Protein AF-A0A843VUE5-F1 (afdb_monomer_lite)

Secondary structure (DSSP, 8-state):
----------SSSSSTTSSSSSTT-TTTTTTTTTTSS----GGGS-TTS-HHHHHHHHHHHHHHHHHH-GGGS----------------------------------S-----SS-HHHHHHHHHHHHHHHH-SS--HHHHHHHHHHHHHHHHHHHHIIIIIIS-HHHHHHHIIIIIS---HHHHHHHHHHHHHHHTSPPPTTTHHHHHHHHHHHHHHHHS-TT-TTGGG-----------GGGGG-GGGTT--

Structure (mmCIF, N/CA/C/O backbone):
data_AF-A0A843VUE5-F1
#
_entry.id   AF-A0A843VUE5-F1
#
loop_
_atom_site.group_PDB
_atom_site.id
_atom_site.type_symbol
_atom_site.label_atom_id
_atom_site.label_alt_id
_atom_site.label_comp_id
_atom_site.label_asym_id
_atom_site.label_entity_id
_atom_site.label_seq_id
_atom_site.pdbx_PDB_ins_code
_atom_site.Cartn_x
_atom_site.Cartn_y
_atom_site.Cartn_z
_atom_site.occupancy
_atom_site.B_iso_or_equiv
_atom_site.auth_seq_id
_atom_site.auth_comp_id
_atom_site.auth_asym_id
_atom_site.auth_atom_id
_atom_site.pdbx_PDB_model_num
ATOM 1 N N . MET A 1 1 ? 33.490 -75.490 3.649 1.00 36.00 1 MET A N 1
ATOM 2 C CA . MET A 1 1 ? 34.709 -74.663 3.618 1.00 36.00 1 MET A CA 1
ATOM 3 C C . MET A 1 1 ? 34.342 -73.363 2.921 1.00 36.00 1 MET A C 1
ATOM 5 O O . MET A 1 1 ? 34.019 -73.436 1.746 1.00 36.00 1 MET A O 1
ATOM 9 N N . THR A 1 2 ? 33.923 -72.357 3.699 1.00 35.31 2 THR A N 1
ATOM 10 C CA . THR A 1 2 ? 34.705 -71.195 4.227 1.00 35.31 2 THR A CA 1
ATOM 11 C C . THR A 1 2 ? 34.482 -70.008 3.264 1.00 35.31 2 THR A C 1
ATOM 13 O O . THR A 1 2 ? 34.783 -70.179 2.090 1.00 35.31 2 THR A O 1
ATOM 16 N N . GLU A 1 3 ? 33.611 -69.041 3.620 1.00 35.94 3 GLU A N 1
ATOM 17 C CA . GLU A 1 3 ? 33.926 -67.632 4.033 1.00 35.94 3 GLU A CA 1
ATOM 18 C C . GLU A 1 3 ? 34.523 -66.798 2.867 1.00 35.94 3 GLU A C 1
ATOM 20 O O . GLU A 1 3 ? 35.321 -67.327 2.107 1.00 35.94 3 GLU A O 1
ATOM 25 N N . ASP A 1 4 ? 34.261 -65.514 2.599 1.00 34.19 4 ASP A N 1
ATOM 26 C CA . ASP A 1 4 ? 33.539 -64.403 3.241 1.00 34.19 4 ASP A CA 1
ATOM 27 C C . ASP A 1 4 ? 33.582 -63.176 2.283 1.00 34.19 4 ASP A C 1
ATOM 29 O O . ASP A 1 4 ? 34.386 -63.160 1.348 1.00 34.19 4 ASP A O 1
ATOM 33 N N . GLY A 1 5 ? 32.796 -62.124 2.572 1.00 31.25 5 GLY A N 1
ATOM 34 C CA . GLY A 1 5 ? 33.044 -60.725 2.146 1.00 31.25 5 GLY A CA 1
ATOM 35 C C . GLY A 1 5 ? 32.045 -60.173 1.118 1.00 31.25 5 GLY A C 1
ATOM 36 O O . GLY A 1 5 ? 32.180 -60.426 -0.072 1.00 31.25 5 GLY A O 1
ATOM 37 N N . ASP A 1 6 ? 30.901 -59.610 1.516 1.00 37.53 6 ASP A N 1
ATOM 38 C CA . ASP A 1 6 ? 30.676 -58.232 2.011 1.00 37.53 6 ASP A CA 1
ATOM 39 C C . ASP A 1 6 ? 30.844 -57.155 0.919 1.00 37.53 6 ASP A C 1
ATOM 41 O O . ASP A 1 6 ? 31.959 -56.802 0.561 1.00 37.53 6 ASP A O 1
ATOM 45 N N . ASP A 1 7 ? 29.715 -56.659 0.392 1.00 34.94 7 ASP A N 1
ATOM 46 C CA . ASP A 1 7 ? 29.569 -55.313 -0.192 1.00 34.94 7 ASP A CA 1
ATOM 47 C C . ASP A 1 7 ? 28.070 -54.994 -0.381 1.00 34.94 7 ASP A C 1
ATOM 49 O O . ASP A 1 7 ? 27.536 -54.835 -1.479 1.00 34.94 7 ASP A O 1
ATOM 53 N N . ALA A 1 8 ? 27.346 -54.928 0.739 1.00 39.72 8 ALA A N 1
ATOM 54 C CA . ALA A 1 8 ? 25.957 -54.473 0.793 1.00 39.72 8 ALA A CA 1
ATOM 55 C C . ALA A 1 8 ? 25.864 -53.113 1.500 1.00 39.72 8 ALA A C 1
ATOM 57 O O . ALA A 1 8 ? 25.296 -53.006 2.585 1.00 39.72 8 ALA A O 1
ATOM 58 N N . LYS A 1 9 ? 26.426 -52.054 0.901 1.00 37.06 9 LYS A N 1
ATOM 59 C CA . LYS A 1 9 ? 26.220 -50.664 1.354 1.00 37.06 9 LYS A CA 1
ATOM 60 C C . LYS A 1 9 ? 26.316 -49.655 0.210 1.00 37.06 9 LYS A C 1
ATOM 62 O O . LYS A 1 9 ? 27.334 -48.983 0.097 1.00 37.06 9 LYS A O 1
ATOM 67 N N . ASN A 1 10 ? 25.256 -49.462 -0.584 1.00 35.34 10 ASN A N 1
ATOM 68 C CA . ASN A 1 10 ? 25.050 -48.149 -1.220 1.00 35.34 10 ASN A CA 1
ATOM 69 C C . ASN A 1 10 ? 23.629 -47.861 -1.754 1.00 35.34 10 ASN A C 1
ATOM 71 O O . ASN A 1 10 ? 23.488 -47.365 -2.866 1.00 35.34 10 ASN A O 1
ATOM 75 N N . GLU A 1 11 ? 22.567 -48.126 -0.986 1.00 34.91 11 GLU A N 1
ATOM 76 C CA . GLU A 1 11 ? 21.199 -47.766 -1.425 1.00 34.91 11 GLU A CA 1
ATOM 77 C C . GLU A 1 11 ? 20.432 -46.814 -0.492 1.00 34.91 11 GLU A C 1
ATOM 79 O O . GLU A 1 11 ? 19.324 -46.404 -0.824 1.00 34.91 11 GLU A O 1
ATOM 84 N N . SER A 1 12 ? 21.014 -46.336 0.616 1.00 36.47 12 SER A N 1
ATOM 85 C CA . SER A 1 12 ? 20.304 -45.410 1.523 1.00 36.47 12 SER A CA 1
ATOM 86 C C . SER A 1 12 ? 20.654 -43.923 1.358 1.00 36.47 12 SER A C 1
ATOM 88 O O . SER A 1 12 ? 20.134 -43.097 2.100 1.00 36.47 12 SER A O 1
ATOM 90 N N . SER A 1 13 ? 21.508 -43.536 0.402 1.00 38.56 13 SER A N 1
ATOM 91 C CA . SER A 1 13 ? 21.993 -42.145 0.278 1.00 38.56 13 SER A CA 1
ATOM 92 C C . SER A 1 13 ? 21.145 -41.233 -0.627 1.00 38.56 13 SER A C 1
ATOM 94 O O . SER A 1 13 ? 21.456 -40.048 -0.772 1.00 38.56 13 SER A O 1
ATOM 96 N N . ASN A 1 14 ? 20.055 -41.745 -1.212 1.00 34.59 14 ASN A N 1
ATOM 97 C CA . ASN A 1 14 ? 19.182 -40.976 -2.111 1.00 34.59 14 ASN A CA 1
ATOM 98 C C . ASN A 1 14 ? 17.895 -40.437 -1.463 1.00 34.59 14 ASN A C 1
ATOM 100 O O . ASN A 1 14 ? 17.262 -39.560 -2.047 1.00 34.59 14 ASN A O 1
ATOM 104 N N . ALA A 1 15 ? 17.539 -40.866 -0.247 1.00 33.91 15 ALA A N 1
ATOM 105 C CA . ALA A 1 15 ? 16.401 -40.295 0.486 1.00 33.91 15 ALA A CA 1
ATOM 106 C C . ALA A 1 15 ? 16.755 -38.962 1.183 1.00 33.91 15 ALA A C 1
ATOM 108 O O . ALA A 1 15 ? 15.935 -38.046 1.223 1.00 33.91 15 ALA A O 1
ATOM 109 N N . ASP A 1 16 ? 18.012 -38.785 1.604 1.00 32.41 16 ASP A N 1
ATOM 110 C CA . ASP A 1 16 ? 18.489 -37.559 2.272 1.00 32.41 16 ASP A CA 1
ATOM 111 C C . ASP A 1 16 ? 18.796 -36.395 1.313 1.00 32.41 16 ASP A C 1
ATOM 113 O O . ASP A 1 16 ? 19.088 -35.274 1.740 1.00 32.41 16 ASP A O 1
ATOM 117 N N . LYS A 1 17 ? 18.695 -36.616 -0.004 1.00 35.03 17 LYS A N 1
ATOM 118 C CA . LYS A 1 17 ? 18.841 -35.556 -1.017 1.00 35.03 17 LYS A CA 1
ATOM 119 C C . LYS A 1 17 ? 17.521 -34.899 -1.420 1.00 35.03 17 LYS A C 1
ATOM 121 O O . LYS A 1 17 ? 17.556 -33.873 -2.094 1.00 35.03 17 LYS A O 1
ATOM 126 N N . LEU A 1 18 ? 16.379 -35.413 -0.956 1.00 35.03 18 LEU A N 1
ATOM 127 C CA . LEU A 1 18 ? 15.060 -34.846 -1.262 1.00 35.03 18 LEU A CA 1
ATOM 128 C C . LEU A 1 18 ? 14.554 -33.847 -0.200 1.00 35.03 18 LEU A C 1
ATOM 130 O O . LEU A 1 18 ? 13.614 -33.106 -0.462 1.00 35.03 18 LEU A O 1
ATOM 134 N N . GLY A 1 19 ? 15.211 -33.761 0.964 1.00 29.52 19 GLY A N 1
ATOM 135 C CA . GLY A 1 19 ? 14.919 -32.766 2.011 1.00 29.52 19 GLY A CA 1
ATOM 136 C C . GLY A 1 19 ? 15.737 -31.470 1.919 1.00 29.52 19 GLY A C 1
ATOM 137 O O . GLY A 1 19 ? 15.428 -30.497 2.598 1.00 29.52 19 GLY A O 1
ATOM 138 N N . LYS A 1 20 ? 16.768 -31.421 1.064 1.00 35.12 20 LYS A N 1
ATOM 139 C CA . LYS A 1 20 ? 17.792 -30.355 1.059 1.00 35.12 20 LYS A CA 1
ATOM 140 C C . LYS A 1 20 ? 17.753 -29.412 -0.149 1.00 35.12 20 LYS A C 1
ATOM 142 O O . LYS A 1 20 ? 18.742 -28.758 -0.470 1.00 35.12 20 LYS A O 1
ATOM 147 N N . LEU A 1 21 ? 16.600 -29.334 -0.812 1.00 31.83 21 LEU A N 1
ATOM 148 C CA . LEU A 1 21 ? 16.298 -28.351 -1.865 1.00 31.83 21 LEU A CA 1
ATOM 149 C C . LEU A 1 21 ? 15.113 -27.433 -1.515 1.00 31.83 21 LEU A C 1
ATOM 151 O O . LEU A 1 21 ? 14.811 -26.520 -2.276 1.00 31.83 21 LEU A O 1
ATOM 155 N N . ALA A 1 22 ? 14.507 -27.608 -0.335 1.00 30.94 22 ALA A N 1
ATOM 156 C CA . ALA A 1 22 ? 13.525 -26.677 0.229 1.00 30.94 22 ALA A CA 1
ATOM 157 C C . ALA A 1 22 ? 14.157 -25.602 1.145 1.00 30.94 22 ALA A C 1
ATOM 159 O O . ALA A 1 22 ? 13.487 -24.657 1.545 1.00 30.94 22 ALA A O 1
ATOM 160 N N . GLU A 1 23 ? 15.462 -25.681 1.432 1.00 37.94 23 GLU A N 1
ATOM 161 C CA . GLU A 1 23 ? 16.205 -24.723 2.276 1.00 37.94 23 GLU A CA 1
ATOM 162 C C . GLU A 1 23 ? 16.931 -23.635 1.464 1.00 37.94 23 GLU A C 1
ATOM 164 O O . GLU A 1 23 ? 18.065 -23.245 1.747 1.00 37.94 23 GLU A O 1
ATOM 169 N N . LYS A 1 24 ? 16.279 -23.115 0.420 1.00 33.69 24 LYS A N 1
ATOM 170 C CA . LYS A 1 24 ? 16.766 -21.920 -0.290 1.00 33.69 24 LYS A CA 1
ATOM 171 C C . LYS A 1 24 ? 15.659 -20.939 -0.687 1.00 33.69 24 LYS A C 1
ATOM 173 O O . LYS A 1 24 ? 15.805 -20.206 -1.656 1.00 33.69 24 LYS A O 1
ATOM 178 N N . SER A 1 25 ? 14.582 -20.889 0.099 1.00 35.50 25 SER A N 1
ATOM 179 C CA . SER A 1 25 ? 13.540 -19.848 0.035 1.00 35.50 25 SER A CA 1
ATOM 180 C C . SER A 1 25 ? 13.447 -19.009 1.319 1.00 35.50 25 SER A C 1
ATOM 182 O O . SER A 1 25 ? 12.452 -18.324 1.548 1.00 35.50 25 SER A O 1
ATOM 184 N N . SER A 1 26 ? 14.501 -18.981 2.148 1.00 34.66 26 SER A N 1
ATOM 185 C CA . SER A 1 26 ? 14.520 -18.264 3.440 1.00 34.66 26 SER A CA 1
ATOM 186 C C . SER A 1 26 ? 14.371 -16.730 3.347 1.00 34.66 26 SER A C 1
ATOM 188 O O . SER A 1 26 ? 14.537 -16.043 4.353 1.00 34.66 26 SER A O 1
ATOM 190 N N . GLY A 1 27 ? 14.104 -16.181 2.158 1.00 37.06 27 GLY A N 1
ATOM 191 C CA . GLY A 1 27 ? 13.767 -14.776 1.931 1.00 37.06 27 GLY A CA 1
ATOM 192 C C . GLY A 1 27 ? 12.263 -14.477 1.885 1.00 37.06 27 GLY A C 1
ATOM 193 O O . GLY A 1 27 ? 11.895 -13.332 2.112 1.00 37.06 27 GLY A O 1
ATOM 194 N N . ASP A 1 28 ? 11.398 -15.474 1.652 1.00 41.28 28 ASP A N 1
ATOM 195 C CA . ASP A 1 28 ? 9.952 -15.244 1.455 1.00 41.28 28 ASP A CA 1
ATOM 196 C C . ASP A 1 28 ? 9.109 -15.400 2.728 1.00 41.28 28 ASP A C 1
ATOM 198 O O . ASP A 1 28 ? 7.986 -14.903 2.796 1.00 41.28 28 ASP A O 1
ATOM 202 N N . ALA A 1 29 ? 9.650 -16.015 3.784 1.00 42.53 29 ALA A N 1
ATOM 203 C CA . ALA A 1 29 ? 8.914 -16.231 5.034 1.00 42.53 29 ALA A CA 1
ATOM 204 C C . ALA A 1 29 ? 8.493 -14.921 5.737 1.00 42.53 29 ALA A C 1
ATOM 206 O O . ALA A 1 29 ? 7.541 -14.916 6.518 1.00 42.53 29 ALA A O 1
ATOM 207 N N . SER A 1 30 ? 9.166 -13.796 5.453 1.00 48.41 30 SER A N 1
ATOM 208 C CA . SER A 1 30 ? 8.794 -12.485 6.004 1.00 48.41 30 SER A CA 1
ATOM 209 C C . SER A 1 30 ? 7.615 -11.826 5.287 1.00 48.41 30 SER A C 1
ATOM 211 O O . SER A 1 30 ? 7.003 -10.924 5.852 1.00 48.41 30 SER A O 1
ATOM 213 N N . 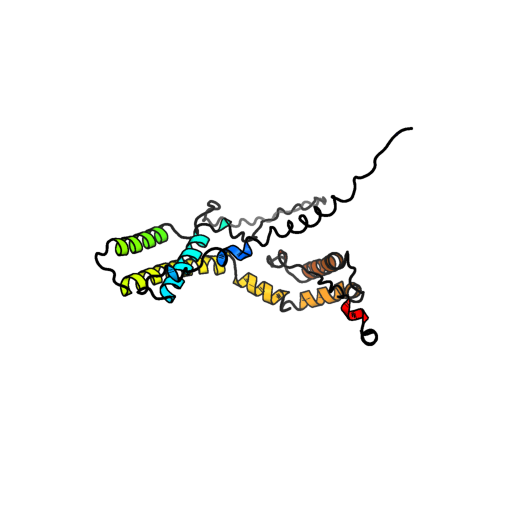LEU A 1 31 ? 7.291 -12.243 4.057 1.00 45.50 31 LEU A N 1
ATOM 214 C CA . LEU A 1 31 ? 6.269 -11.593 3.226 1.00 45.50 31 LEU A CA 1
ATOM 215 C C . LEU A 1 31 ? 4.839 -11.953 3.673 1.00 45.50 31 LEU A C 1
ATOM 217 O O . LEU A 1 31 ? 3.881 -11.251 3.363 1.00 45.50 31 LEU A O 1
ATOM 221 N N . SER A 1 32 ? 4.702 -13.008 4.478 1.00 51.69 32 SER A N 1
ATOM 222 C CA . SER A 1 32 ? 3.426 -13.497 4.998 1.00 51.69 32 SER A CA 1
ATOM 223 C C . SER A 1 32 ? 3.014 -12.952 6.377 1.00 51.69 32 SER A C 1
ATOM 225 O O . SER A 1 32 ? 1.852 -13.111 6.729 1.00 51.69 32 SER A O 1
ATOM 227 N N . ASP A 1 33 ? 3.872 -12.275 7.152 1.00 63.31 33 ASP A N 1
ATOM 228 C CA . ASP A 1 33 ? 3.634 -11.995 8.595 1.00 63.31 33 ASP A CA 1
ATOM 229 C C . ASP A 1 33 ? 2.403 -11.108 8.913 1.00 63.31 33 ASP A C 1
ATOM 231 O O . ASP A 1 33 ? 1.897 -11.123 10.032 1.00 63.31 33 ASP A O 1
ATOM 235 N N . TRP A 1 34 ? 1.876 -10.338 7.951 1.00 71.75 34 TRP A N 1
ATOM 236 C CA . TRP A 1 34 ? 0.659 -9.532 8.168 1.00 71.75 34 TRP A CA 1
ATOM 237 C C . TRP A 1 34 ? -0.630 -10.373 8.166 1.00 71.75 34 TRP A C 1
ATOM 239 O O . TRP A 1 34 ? -1.550 -10.159 8.966 1.00 71.75 34 TRP A O 1
ATOM 249 N N . ASN A 1 35 ? -0.698 -11.337 7.245 1.00 66.44 35 ASN A N 1
ATOM 250 C CA . ASN A 1 35 ? -1.856 -12.213 7.069 1.00 66.44 35 ASN A CA 1
ATOM 251 C C . ASN A 1 35 ? -1.689 -13.552 7.802 1.00 66.44 35 ASN A C 1
ATOM 253 O O . ASN A 1 35 ? -2.688 -14.176 8.147 1.00 66.44 35 ASN A O 1
ATOM 257 N N . LEU A 1 36 ? -0.454 -13.972 8.091 1.00 67.19 36 LEU A N 1
ATOM 258 C CA . LEU A 1 36 ? -0.164 -15.134 8.927 1.00 67.19 36 LEU A CA 1
ATOM 259 C C . LEU A 1 36 ? -0.186 -14.743 10.409 1.00 67.19 36 LEU A C 1
ATOM 261 O O . LEU A 1 36 ? 0.506 -13.827 10.838 1.00 67.19 36 LEU A O 1
ATOM 265 N N . GLY A 1 37 ? -0.947 -15.490 11.206 1.00 74.88 37 GLY A N 1
ATOM 266 C CA . GLY A 1 37 ? -0.792 -15.524 12.664 1.00 74.88 37 GLY A CA 1
ATOM 267 C C . GLY A 1 37 ? -1.935 -14.925 13.480 1.00 74.88 37 GLY A C 1
ATOM 268 O O . GLY A 1 37 ? -2.117 -15.348 14.616 1.00 74.88 37 GLY A O 1
ATOM 269 N N . PHE A 1 38 ? -2.753 -14.025 12.922 1.00 86.94 38 PHE A N 1
ATOM 270 C CA . PHE A 1 38 ? -3.899 -13.461 13.652 1.00 86.94 38 PHE A CA 1
ATOM 271 C C . PHE A 1 38 ? -5.186 -13.487 12.834 1.00 86.94 38 PHE A C 1
ATOM 273 O O . PHE A 1 38 ? -5.267 -12.894 11.751 1.00 86.94 38 PHE A O 1
ATOM 280 N N . HIS A 1 39 ? -6.191 -14.140 13.407 1.00 91.06 39 HIS A N 1
ATOM 281 C CA . HIS A 1 39 ? -7.545 -14.287 12.893 1.00 91.06 39 HIS A CA 1
ATOM 282 C C . HIS A 1 39 ? -8.542 -14.169 14.052 1.00 91.06 39 HIS A C 1
ATOM 284 O O . HIS A 1 39 ? -8.170 -14.333 15.214 1.00 91.06 39 HIS A O 1
ATOM 290 N N . ILE A 1 40 ? -9.796 -13.849 13.734 1.00 92.38 40 ILE A N 1
ATOM 291 C CA . ILE A 1 40 ? -10.879 -13.793 14.720 1.00 92.38 40 ILE A CA 1
ATOM 292 C C . ILE A 1 40 ? -11.353 -15.224 14.975 1.00 92.38 40 ILE A C 1
ATOM 294 O O . ILE A 1 40 ? -11.677 -15.948 14.035 1.00 92.38 40 ILE A O 1
ATOM 298 N N . PHE A 1 41 ? -11.412 -15.619 16.243 1.00 93.12 41 PHE A N 1
ATOM 299 C CA . PHE A 1 41 ? -12.040 -16.869 16.659 1.00 93.12 41 PHE A CA 1
ATOM 300 C C . PHE A 1 41 ? -13.524 -16.617 16.911 1.00 93.12 41 PHE A C 1
ATOM 302 O O . PHE A 1 41 ? -13.887 -16.046 17.937 1.00 93.12 41 PHE A O 1
ATOM 309 N N . LEU A 1 42 ? -14.365 -17.027 15.960 1.00 93.31 42 LEU A N 1
ATOM 310 C CA . LEU A 1 42 ? -15.818 -16.819 15.997 1.00 93.31 42 LEU A CA 1
ATOM 311 C C . LEU A 1 42 ? -16.454 -17.366 17.276 1.00 93.31 42 LEU A C 1
ATOM 313 O O . LEU A 1 42 ? -17.253 -16.678 17.898 1.00 93.31 42 LEU A O 1
ATOM 317 N N . ASP A 1 43 ? -16.028 -18.553 17.703 1.00 94.81 43 ASP A N 1
ATOM 318 C CA . ASP A 1 43 ? -16.581 -19.241 18.875 1.00 94.81 43 ASP A CA 1
ATOM 319 C C . ASP A 1 43 ? -16.295 -18.512 20.201 1.00 94.81 43 ASP A C 1
ATOM 321 O O . ASP A 1 43 ? -16.945 -18.774 21.208 1.00 94.81 43 ASP A O 1
ATOM 325 N N . MET A 1 44 ? -15.320 -17.596 20.211 1.00 95.19 44 MET A N 1
ATOM 326 C CA . MET A 1 44 ? -14.926 -16.807 21.384 1.00 95.19 44 MET A CA 1
ATOM 327 C C . MET A 1 44 ? -15.416 -15.355 21.314 1.00 95.19 44 MET A C 1
ATOM 329 O O . MET A 1 44 ? -15.140 -14.579 22.230 1.00 95.19 44 MET A O 1
ATOM 333 N N . LEU A 1 45 ? -16.098 -14.959 20.234 1.00 95.56 45 LEU A N 1
ATOM 334 C CA . LEU A 1 45 ? -16.603 -13.601 20.070 1.00 95.56 45 LEU A CA 1
ATOM 335 C C . LEU A 1 45 ? -17.930 -13.447 20.836 1.00 95.56 45 LEU A C 1
ATOM 337 O O . LEU A 1 45 ? -18.885 -14.159 20.528 1.00 95.56 45 LEU A O 1
ATOM 341 N N . PRO A 1 46 ? -18.035 -12.518 21.804 1.00 94.62 46 PRO A N 1
ATOM 342 C CA . PRO A 1 46 ? -19.295 -12.286 22.501 1.00 94.62 46 PRO A CA 1
ATOM 343 C C . PRO A 1 46 ? -20.399 -11.822 21.542 1.00 94.62 46 PRO A C 1
ATOM 345 O O . PRO A 1 46 ? -20.170 -10.940 20.717 1.00 94.62 46 PRO A O 1
ATOM 348 N N . GLU A 1 47 ? -21.613 -12.354 21.699 1.00 93.31 47 GLU A N 1
ATOM 349 C CA . GLU A 1 47 ? -22.745 -12.117 20.780 1.00 93.31 47 GLU A CA 1
ATOM 350 C C . GLU A 1 47 ? -23.148 -10.637 20.642 1.00 93.31 47 GLU A C 1
ATOM 352 O O . GLU A 1 47 ? -23.665 -10.219 19.608 1.00 93.31 47 GLU A O 1
ATOM 357 N N . TYR A 1 48 ? -22.899 -9.825 21.673 1.00 93.25 48 TYR A N 1
ATOM 358 C CA . TYR A 1 48 ? -23.192 -8.388 21.678 1.00 93.25 48 TYR A CA 1
ATOM 359 C C . TYR A 1 48 ? -22.122 -7.535 20.971 1.00 93.25 48 TYR A C 1
ATOM 361 O O . TYR A 1 48 ? -22.281 -6.315 20.876 1.00 93.25 48 TYR A O 1
ATOM 369 N N . ILE A 1 49 ? -21.021 -8.143 20.510 1.00 94.94 49 ILE A N 1
ATOM 370 C CA . ILE A 1 49 ? -19.977 -7.479 19.726 1.00 94.94 49 ILE A CA 1
ATOM 371 C C . ILE A 1 49 ? -20.163 -7.854 18.261 1.00 94.94 49 ILE A C 1
ATOM 373 O O . ILE A 1 49 ? -20.036 -9.010 17.861 1.00 94.94 49 ILE A O 1
ATOM 377 N N . HIS A 1 50 ? -20.425 -6.850 17.433 1.00 94.94 50 HIS A N 1
ATOM 378 C CA . HIS A 1 50 ? -20.565 -7.062 16.004 1.00 94.94 50 HIS A CA 1
ATOM 379 C C . HIS A 1 50 ? -19.227 -7.416 15.339 1.00 94.94 50 HIS A C 1
ATOM 381 O O . HIS A 1 50 ? -18.166 -6.910 15.711 1.00 94.94 50 HIS A O 1
ATOM 387 N N . MET A 1 51 ? -19.297 -8.221 14.274 1.00 95.69 51 MET A N 1
ATOM 388 C CA . MET A 1 51 ? -18.126 -8.659 13.503 1.00 95.69 51 MET A CA 1
ATOM 389 C C . MET A 1 51 ? -17.217 -7.503 13.072 1.00 95.69 51 MET A C 1
ATOM 391 O O . MET A 1 51 ? -16.004 -7.575 13.234 1.00 95.69 51 MET A O 1
ATOM 395 N N . HIS A 1 52 ? -17.803 -6.410 12.578 1.00 95.56 52 HIS A N 1
ATOM 396 C CA . HIS A 1 52 ? -17.046 -5.258 12.085 1.00 95.56 52 HIS A CA 1
ATOM 397 C C . HIS A 1 52 ? -16.174 -4.606 13.178 1.00 95.56 52 HIS A C 1
ATOM 399 O O . HIS A 1 52 ? -15.094 -4.084 12.894 1.00 95.56 52 HIS A O 1
ATOM 405 N N . VAL A 1 53 ? -16.603 -4.669 14.444 1.00 96.81 53 VAL A N 1
ATOM 406 C CA . VAL A 1 53 ? -15.839 -4.165 15.594 1.00 96.81 53 VAL A CA 1
ATOM 407 C C . VAL A 1 53 ? -14.663 -5.093 15.882 1.00 96.81 53 VAL A C 1
ATOM 409 O O . VAL A 1 53 ? -13.539 -4.629 16.063 1.00 96.81 53 VAL A O 1
ATOM 412 N N . ALA A 1 54 ? -14.886 -6.409 15.850 1.00 96.69 54 ALA A N 1
ATOM 413 C CA . ALA A 1 54 ? -13.824 -7.401 16.007 1.00 96.69 54 ALA A CA 1
ATOM 414 C C . ALA A 1 54 ? -12.764 -7.298 14.894 1.00 96.69 54 ALA A C 1
ATOM 416 O O . ALA A 1 54 ? -11.565 -7.351 15.170 1.00 96.69 54 ALA A O 1
ATOM 417 N N . GLU A 1 55 ? -13.186 -7.077 13.646 1.00 95.44 55 GLU A N 1
ATOM 418 C CA . GLU A 1 55 ? -12.293 -6.811 12.510 1.00 95.44 55 GLU A CA 1
ATOM 419 C C . GLU A 1 55 ? -11.491 -5.522 12.702 1.00 95.44 55 GLU A C 1
ATOM 421 O O . GLU A 1 55 ? -10.290 -5.490 12.423 1.00 95.44 55 GLU A O 1
ATOM 426 N N . SER A 1 56 ? -12.126 -4.482 13.245 1.00 96.81 56 SER A N 1
ATOM 427 C CA . SER A 1 56 ? -11.476 -3.208 13.563 1.00 96.81 56 SER A CA 1
ATOM 428 C C . SER A 1 56 ? -10.404 -3.368 14.644 1.00 96.81 56 SER A C 1
ATOM 430 O O . SER A 1 56 ? -9.301 -2.836 14.495 1.00 96.81 56 SER A O 1
ATOM 432 N N . ILE A 1 57 ? -10.680 -4.163 15.683 1.00 96.56 57 ILE A N 1
ATOM 433 C CA . ILE A 1 57 ? -9.710 -4.520 16.730 1.00 96.56 57 ILE A CA 1
ATOM 434 C C . ILE A 1 57 ? -8.554 -5.334 16.138 1.00 96.56 57 ILE A C 1
ATOM 436 O O . ILE A 1 57 ? -7.389 -5.016 16.387 1.00 96.56 57 ILE A O 1
ATOM 440 N N . LEU A 1 58 ? -8.852 -6.354 15.322 1.00 94.88 58 LEU A N 1
ATOM 441 C CA . LEU A 1 58 ? -7.833 -7.180 14.669 1.00 94.88 58 LEU A CA 1
ATOM 442 C C . LEU A 1 58 ? -6.904 -6.323 13.801 1.00 94.88 58 LEU A C 1
ATOM 444 O O . LEU A 1 58 ? -5.681 -6.462 13.875 1.00 94.88 58 LEU A O 1
ATOM 448 N N . PHE A 1 59 ? -7.475 -5.436 12.986 1.00 95.06 59 PHE A N 1
ATOM 449 C CA . PHE A 1 59 ? -6.713 -4.515 12.152 1.00 95.06 59 PHE A CA 1
ATOM 450 C C . PHE A 1 59 ? -5.834 -3.589 12.998 1.00 95.06 59 PHE A C 1
ATOM 452 O O . PHE A 1 59 ? -4.631 -3.497 12.741 1.00 95.06 59 PHE A O 1
ATOM 459 N N . ALA A 1 60 ? -6.403 -2.935 14.017 1.00 95.19 60 ALA A N 1
ATOM 460 C CA . ALA A 1 60 ? -5.670 -2.007 14.872 1.00 95.19 60 ALA A CA 1
ATOM 461 C C . ALA A 1 60 ? -4.493 -2.704 15.572 1.00 95.19 60 ALA A C 1
ATOM 463 O O . ALA A 1 60 ? -3.373 -2.196 15.548 1.00 95.19 60 ALA A O 1
ATOM 464 N N . GLY A 1 61 ? -4.708 -3.911 16.104 1.00 92.75 61 GLY A N 1
ATOM 465 C CA . GLY A 1 61 ? -3.654 -4.716 16.723 1.00 92.75 61 GLY A CA 1
ATOM 466 C C . GLY A 1 61 ? -2.536 -5.098 15.746 1.00 92.75 61 GLY A C 1
ATOM 467 O O . GLY A 1 61 ? -1.356 -4.934 16.064 1.00 92.75 61 GLY A O 1
ATOM 468 N N . LYS A 1 62 ? -2.880 -5.542 14.527 1.00 90.19 62 LYS A N 1
ATOM 469 C CA . LYS A 1 62 ? -1.891 -5.833 13.470 1.00 90.19 62 LYS A CA 1
ATOM 470 C C . LYS A 1 62 ? -1.075 -4.593 13.103 1.00 90.19 62 LYS A C 1
ATOM 472 O O . LYS A 1 62 ? 0.152 -4.670 13.017 1.00 90.19 62 LYS A O 1
ATOM 477 N N . ALA A 1 63 ? -1.738 -3.450 12.934 1.00 91.19 63 ALA A N 1
ATOM 478 C CA . ALA A 1 63 ? -1.091 -2.183 12.612 1.00 91.19 63 ALA A CA 1
ATOM 479 C C . ALA A 1 63 ? -0.129 -1.745 13.725 1.00 91.19 63 ALA A C 1
ATOM 481 O O . ALA A 1 63 ? 1.040 -1.479 13.451 1.00 91.19 63 ALA A O 1
ATOM 482 N N . ILE A 1 64 ? -0.574 -1.760 14.983 1.00 90.44 64 ILE A N 1
ATOM 483 C CA . ILE A 1 64 ? 0.256 -1.402 16.140 1.00 90.44 64 ILE A CA 1
ATOM 484 C C . ILE A 1 64 ? 1.462 -2.344 16.267 1.00 90.44 64 ILE A C 1
ATOM 486 O O . ILE A 1 64 ? 2.573 -1.865 16.485 1.00 90.44 64 ILE A O 1
ATOM 490 N N . ARG A 1 65 ? 1.304 -3.659 16.038 1.00 87.69 65 ARG A N 1
ATOM 491 C CA . ARG A 1 65 ? 2.429 -4.618 16.023 1.00 87.69 65 ARG A CA 1
ATOM 492 C C . ARG A 1 65 ? 3.508 -4.216 15.012 1.00 87.69 65 ARG A C 1
ATOM 494 O O . ARG A 1 65 ? 4.694 -4.249 15.346 1.00 87.69 65 ARG A O 1
ATOM 501 N N . VAL A 1 66 ? 3.113 -3.840 13.792 1.00 85.19 66 VAL A N 1
ATOM 502 C CA . VAL A 1 66 ? 4.049 -3.386 12.746 1.00 85.19 66 VAL A CA 1
ATOM 503 C C . VAL A 1 66 ? 4.717 -2.069 13.131 1.00 85.19 66 VAL A C 1
ATOM 505 O O . VAL A 1 66 ? 5.923 -1.916 12.942 1.00 85.19 66 VAL A O 1
ATOM 508 N N . LEU A 1 67 ? 3.960 -1.139 13.712 1.00 86.31 67 LEU A N 1
ATOM 509 C CA . LEU A 1 67 ? 4.475 0.158 14.149 1.00 86.31 67 LEU A CA 1
ATOM 510 C C . LEU A 1 67 ? 5.444 0.032 15.337 1.00 86.31 67 LEU A C 1
ATOM 512 O O . LEU A 1 67 ? 6.421 0.772 15.425 1.00 86.31 67 LEU A O 1
ATOM 516 N N . GLN A 1 68 ? 5.233 -0.925 16.236 1.00 82.62 68 GLN A N 1
ATOM 517 C CA . GLN A 1 68 ? 6.130 -1.148 17.370 1.00 82.62 68 GLN A CA 1
ATOM 518 C C . GLN A 1 68 ? 7.415 -1.885 16.984 1.00 82.62 68 GLN A C 1
ATOM 520 O O . GLN A 1 68 ? 8.456 -1.647 17.588 1.00 82.62 68 GLN A O 1
ATOM 525 N N . ASN A 1 69 ? 7.371 -2.753 15.969 1.00 73.50 69 ASN A N 1
ATOM 526 C CA . ASN A 1 69 ? 8.518 -3.557 15.543 1.00 73.50 69 ASN A CA 1
ATOM 527 C C . ASN A 1 69 ? 8.735 -3.512 14.019 1.00 73.50 69 ASN A C 1
ATOM 529 O O . ASN A 1 69 ? 8.620 -4.545 13.347 1.00 73.50 69 ASN A O 1
ATOM 533 N N . PRO A 1 70 ? 9.129 -2.356 13.452 1.00 63.84 70 PRO A N 1
ATOM 534 C CA . PRO A 1 70 ? 9.367 -2.248 12.015 1.00 63.84 70 PRO A CA 1
ATOM 535 C C . PRO A 1 70 ? 10.520 -3.122 11.524 1.00 63.84 70 PRO A C 1
ATOM 537 O O . PRO A 1 70 ? 10.521 -3.536 10.372 1.00 63.84 70 PRO A O 1
ATOM 540 N N . SER A 1 71 ? 11.476 -3.466 12.392 1.00 55.44 71 SER A N 1
ATOM 541 C CA . SER A 1 71 ? 12.699 -4.208 12.052 1.00 55.44 71 SER A CA 1
ATOM 542 C C . SER A 1 71 ? 12.464 -5.636 11.536 1.00 55.44 71 SER A C 1
ATOM 544 O O . SER A 1 71 ? 13.390 -6.249 11.005 1.00 55.44 71 SER A O 1
ATOM 546 N N . ARG A 1 72 ? 11.246 -6.185 11.677 1.00 50.03 72 ARG A N 1
ATOM 547 C CA . ARG A 1 72 ? 10.861 -7.472 11.064 1.00 50.03 72 ARG A CA 1
ATOM 548 C C . ARG A 1 72 ? 10.343 -7.320 9.632 1.00 50.03 72 ARG A C 1
ATOM 550 O O . ARG A 1 72 ? 10.509 -8.237 8.834 1.00 50.03 72 ARG A O 1
ATOM 557 N N . CYS A 1 73 ? 9.827 -6.147 9.275 1.00 42.22 73 CYS A N 1
ATOM 558 C CA . CYS A 1 73 ? 9.668 -5.731 7.888 1.00 42.22 73 CYS A CA 1
ATOM 559 C C . CYS A 1 73 ? 10.993 -5.117 7.441 1.00 42.22 73 CYS A C 1
ATOM 561 O O . CYS A 1 73 ? 11.196 -3.906 7.521 1.00 42.22 73 CYS A O 1
ATOM 563 N N . LYS A 1 74 ? 11.932 -5.953 6.987 1.00 40.97 74 LYS A N 1
ATOM 564 C CA . LYS A 1 74 ? 13.122 -5.451 6.297 1.00 40.97 74 LYS A CA 1
ATOM 565 C C . LYS A 1 74 ? 12.666 -4.749 5.021 1.00 40.97 74 LYS A C 1
ATOM 567 O O . LYS A 1 74 ? 12.564 -5.356 3.960 1.00 40.97 74 LYS A O 1
ATOM 572 N N . PHE A 1 75 ? 12.409 -3.450 5.111 1.00 43.59 75 PHE A N 1
ATOM 573 C CA . PHE A 1 75 ? 12.493 -2.584 3.955 1.00 43.59 75 PHE A CA 1
ATOM 574 C C . PHE A 1 75 ? 13.941 -2.697 3.495 1.00 43.59 75 PHE A C 1
ATOM 576 O O . PHE A 1 75 ? 14.848 -2.228 4.178 1.00 43.59 75 PHE A O 1
ATOM 583 N N . TYR A 1 76 ? 14.174 -3.399 2.386 1.00 37.38 76 TYR A N 1
ATOM 584 C CA . TYR A 1 76 ? 15.485 -3.513 1.751 1.00 37.38 76 TYR A CA 1
ATOM 585 C C . TYR A 1 76 ? 15.908 -2.151 1.172 1.00 37.38 76 TYR A C 1
ATOM 587 O O . TYR A 1 76 ? 16.080 -1.980 -0.029 1.00 37.38 76 TYR A O 1
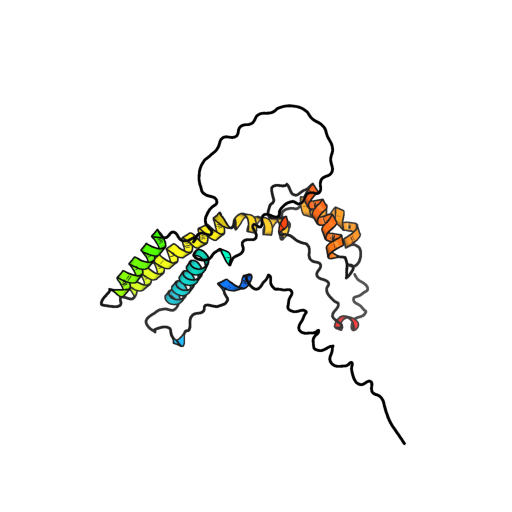ATOM 595 N N . GLY A 1 77 ? 16.055 -1.140 2.022 1.00 44.66 77 GLY A N 1
ATOM 596 C CA . GLY A 1 77 ? 16.964 -0.023 1.813 1.00 44.66 77 GLY A CA 1
ATOM 597 C C . GLY A 1 77 ? 18.332 -0.439 2.335 1.00 44.66 77 GLY A C 1
ATOM 598 O O . GLY A 1 77 ? 18.836 0.138 3.291 1.00 44.66 77 GLY A O 1
ATOM 599 N N . ALA A 1 78 ? 18.892 -1.518 1.786 1.00 33.28 78 ALA A N 1
ATOM 600 C CA . ALA A 1 78 ? 20.250 -1.907 2.112 1.00 33.28 78 ALA A CA 1
ATOM 601 C C . ALA A 1 78 ? 21.189 -1.006 1.310 1.00 33.28 78 ALA A C 1
ATOM 603 O O . ALA A 1 78 ? 21.339 -1.164 0.101 1.00 33.28 78 ALA A O 1
ATOM 604 N N . LEU A 1 79 ? 21.813 -0.063 2.014 1.00 39.06 79 LEU A N 1
ATOM 605 C CA . LEU A 1 79 ? 23.144 0.427 1.686 1.00 39.06 79 LEU A CA 1
ATOM 606 C C . LEU A 1 79 ? 24.018 -0.791 1.349 1.00 39.06 79 LEU A C 1
ATOM 608 O O . LEU A 1 79 ? 24.378 -1.560 2.239 1.00 39.06 79 LEU A O 1
ATOM 612 N N . VAL A 1 80 ? 24.326 -0.996 0.071 1.00 33.28 80 VAL A N 1
ATOM 613 C CA . VAL A 1 80 ? 25.403 -1.905 -0.323 1.00 33.28 80 VAL A CA 1
ATOM 614 C C . VAL A 1 80 ? 26.688 -1.077 -0.347 1.00 33.28 80 VAL A C 1
ATOM 616 O O . VAL A 1 80 ? 26.732 -0.065 -1.050 1.00 33.28 80 VAL A O 1
ATOM 619 N N . PRO A 1 81 ? 27.743 -1.470 0.391 1.00 31.42 81 PRO A N 1
ATOM 620 C CA . PRO A 1 81 ? 29.063 -0.885 0.225 1.00 31.42 81 PRO A CA 1
ATOM 621 C C . PRO A 1 81 ? 29.537 -1.145 -1.207 1.00 31.42 81 PRO A C 1
ATOM 623 O O . PRO A 1 81 ? 29.788 -2.288 -1.592 1.00 31.42 81 PRO A O 1
ATOM 626 N N . GLN A 1 82 ? 29.654 -0.086 -2.006 1.00 32.50 82 GLN A N 1
ATOM 627 C CA . GLN A 1 82 ? 30.351 -0.133 -3.285 1.00 32.50 82 GLN A CA 1
ATOM 628 C C . GLN A 1 82 ? 31.818 -0.493 -3.031 1.00 32.50 82 GLN A C 1
ATOM 630 O O . GLN A 1 82 ? 32.647 0.357 -2.708 1.00 32.50 82 GLN A O 1
ATOM 635 N N . GLN A 1 83 ? 32.158 -1.765 -3.204 1.00 30.16 83 GLN A N 1
ATOM 636 C CA . GLN A 1 83 ? 33.540 -2.187 -3.354 1.00 30.16 83 GLN A CA 1
ATOM 637 C C . GLN A 1 83 ? 33.941 -1.980 -4.820 1.00 30.16 83 GLN A C 1
ATOM 639 O O . GLN A 1 83 ? 34.018 -2.918 -5.609 1.00 30.16 83 GLN A O 1
ATOM 644 N N . ILE A 1 84 ? 34.168 -0.720 -5.197 1.00 32.47 84 ILE A N 1
ATOM 645 C CA . ILE A 1 84 ? 34.820 -0.382 -6.463 1.00 32.47 84 ILE A CA 1
ATOM 646 C C . ILE A 1 84 ? 36.304 -0.709 -6.299 1.00 32.47 84 ILE A C 1
ATOM 648 O O . ILE A 1 84 ? 37.019 -0.107 -5.493 1.00 32.47 84 ILE A O 1
ATOM 652 N N . GLN A 1 85 ? 36.767 -1.700 -7.057 1.00 34.22 85 GLN A N 1
ATOM 653 C CA . GLN A 1 85 ? 38.186 -1.982 -7.197 1.00 34.22 85 GLN A CA 1
ATOM 654 C C . GLN A 1 85 ? 38.875 -0.790 -7.869 1.00 34.22 85 GLN A C 1
ATOM 656 O O . GLN A 1 85 ? 38.490 -0.324 -8.938 1.00 34.22 85 GLN A O 1
ATOM 661 N N . LYS A 1 86 ? 39.909 -0.296 -7.187 1.00 31.98 86 LYS A N 1
ATOM 662 C CA . LYS A 1 86 ? 40.840 0.737 -7.635 1.00 31.98 86 LYS A CA 1
ATOM 663 C C . LYS A 1 86 ? 41.478 0.356 -8.973 1.00 31.98 86 LYS A C 1
ATOM 665 O O . LYS A 1 86 ? 42.251 -0.595 -9.027 1.00 31.98 86 LYS A O 1
ATOM 670 N N . THR A 1 87 ? 41.332 1.215 -9.976 1.00 27.66 87 THR A N 1
ATOM 671 C CA . THR A 1 87 ? 42.381 1.421 -10.983 1.00 27.66 87 THR A CA 1
ATOM 672 C C . THR A 1 87 ? 42.727 2.900 -11.064 1.00 27.66 87 THR A C 1
ATOM 674 O O . THR A 1 87 ? 41.894 3.758 -11.335 1.00 27.66 87 THR A O 1
ATOM 677 N N . SER A 1 88 ? 43.989 3.163 -10.747 1.00 33.44 88 SER A N 1
ATOM 678 C CA . SER A 1 88 ? 44.650 4.456 -10.642 1.00 33.44 88 SER A CA 1
ATOM 679 C C . SER A 1 88 ? 44.761 5.160 -11.996 1.00 33.44 88 SER A C 1
ATOM 681 O O . SER A 1 88 ? 45.277 4.569 -12.943 1.00 33.44 88 SER A O 1
ATOM 683 N N . ARG A 1 89 ? 44.390 6.445 -12.071 1.00 31.70 89 ARG A N 1
ATOM 684 C CA . ARG A 1 89 ? 45.020 7.400 -12.995 1.00 31.70 89 ARG A CA 1
ATOM 685 C C . ARG A 1 89 ? 45.009 8.817 -12.414 1.00 31.70 89 ARG A C 1
ATOM 687 O O . ARG A 1 89 ? 43.981 9.460 -12.259 1.00 31.70 89 ARG A O 1
ATOM 694 N N . LYS A 1 90 ? 46.222 9.242 -12.072 1.00 29.89 90 LYS A N 1
ATOM 695 C CA . LYS A 1 90 ? 46.689 10.570 -11.661 1.00 29.89 90 LYS A CA 1
ATOM 696 C C . LYS A 1 90 ? 46.332 11.622 -12.724 1.00 29.89 90 LYS A C 1
ATOM 698 O O . LYS A 1 90 ? 46.853 11.492 -13.823 1.00 29.89 90 LYS A O 1
ATOM 703 N N . VAL A 1 91 ? 45.582 12.671 -12.373 1.00 30.41 91 VAL A N 1
ATOM 704 C CA . VAL A 1 91 ? 45.799 14.061 -12.838 1.00 30.41 91 VAL A CA 1
ATOM 705 C C . VAL A 1 91 ? 45.267 15.004 -11.754 1.00 30.41 91 VAL A C 1
ATOM 707 O O . VAL A 1 91 ? 44.142 14.874 -11.286 1.00 30.41 91 VAL A O 1
ATOM 710 N N . GLN A 1 92 ? 46.127 15.918 -11.324 1.00 30.45 92 GLN A N 1
ATOM 711 C CA . GLN A 1 92 ? 45.918 16.909 -10.278 1.00 30.45 92 GLN A CA 1
ATOM 712 C C . GLN A 1 92 ? 45.597 18.257 -10.933 1.00 30.45 92 GLN A C 1
ATOM 714 O O . GLN A 1 92 ? 46.331 18.664 -11.831 1.00 30.45 92 GLN A O 1
ATOM 719 N N . GLY A 1 93 ? 44.552 18.961 -10.477 1.00 26.19 93 GLY A N 1
ATOM 720 C CA . GLY A 1 93 ? 44.329 20.351 -10.887 1.00 26.19 93 GLY A CA 1
ATOM 721 C C . GLY A 1 93 ? 42.991 20.993 -10.495 1.00 26.19 93 GLY A C 1
ATOM 722 O O . GLY A 1 93 ? 42.005 20.812 -11.190 1.00 26.19 93 GLY A O 1
ATOM 723 N N . ILE A 1 94 ? 43.061 21.853 -9.469 1.00 27.41 94 ILE A N 1
ATOM 724 C CA . ILE A 1 94 ? 42.373 23.159 -9.330 1.00 27.41 94 ILE A CA 1
ATOM 725 C C . ILE A 1 94 ? 40.934 23.204 -8.754 1.00 27.41 94 ILE A C 1
ATOM 727 O O . ILE A 1 94 ? 39.933 23.018 -9.431 1.00 27.41 94 ILE A O 1
ATOM 731 N N . LEU A 1 95 ? 40.918 23.552 -7.458 1.00 26.83 95 LEU A N 1
ATOM 732 C CA . LEU A 1 95 ? 40.069 24.484 -6.693 1.00 26.83 95 LEU A CA 1
ATOM 733 C C . LEU A 1 95 ? 38.665 24.860 -7.219 1.00 26.83 95 LEU A C 1
ATOM 735 O O . LEU A 1 95 ? 38.518 25.675 -8.125 1.00 26.83 95 LEU A O 1
ATOM 739 N N . GLY A 1 96 ? 37.646 24.413 -6.481 1.00 26.09 96 GLY A N 1
ATOM 740 C CA . GLY A 1 96 ? 36.287 24.953 -6.507 1.00 26.09 96 GLY A CA 1
ATOM 741 C C . GLY A 1 96 ? 35.607 24.726 -5.159 1.00 26.09 96 GLY A C 1
ATOM 742 O O . GLY A 1 96 ? 35.031 23.671 -4.916 1.00 26.09 96 GLY A O 1
ATOM 743 N N . ASN A 1 97 ? 35.725 25.708 -4.266 1.00 27.42 97 ASN A N 1
ATOM 744 C CA . ASN A 1 97 ? 35.003 25.767 -2.999 1.00 27.42 97 ASN A CA 1
ATOM 745 C C . ASN A 1 97 ? 33.491 25.831 -3.257 1.00 27.42 97 ASN A C 1
ATOM 747 O O . ASN A 1 97 ? 33.010 26.842 -3.760 1.00 27.42 97 ASN A O 1
ATOM 751 N N . PHE A 1 98 ? 32.741 24.827 -2.808 1.00 24.84 98 PHE A N 1
ATOM 752 C CA . PHE A 1 98 ? 31.325 24.990 -2.483 1.00 24.84 98 PHE A CA 1
ATOM 753 C C . PHE A 1 98 ? 31.074 24.441 -1.083 1.00 24.84 98 PHE A C 1
ATOM 755 O O . PHE A 1 98 ? 30.903 23.246 -0.860 1.00 24.84 98 PHE A O 1
ATOM 762 N N . ALA A 1 99 ? 31.104 25.365 -0.126 1.00 26.05 99 ALA A N 1
ATOM 763 C CA . ALA A 1 99 ? 30.533 25.177 1.191 1.00 26.05 99 ALA A CA 1
ATOM 764 C C . ALA A 1 99 ? 29.009 25.138 1.037 1.00 26.05 99 ALA A C 1
ATOM 766 O O . ALA A 1 99 ? 28.383 26.183 0.870 1.00 26.05 99 ALA A O 1
ATOM 767 N N . PHE A 1 100 ? 28.419 23.943 1.084 1.00 26.77 100 PHE A N 1
ATOM 768 C CA . PHE A 1 100 ? 27.000 23.821 1.392 1.00 26.77 100 PHE A CA 1
ATOM 769 C C . PHE A 1 100 ? 26.849 23.689 2.897 1.00 26.77 100 PHE A C 1
ATOM 771 O O . PHE A 1 100 ? 27.416 22.805 3.544 1.00 26.77 100 PHE A O 1
ATOM 778 N N . GLN A 1 101 ? 26.159 24.682 3.441 1.00 24.09 101 GLN A N 1
ATOM 779 C CA . GLN A 1 101 ? 25.924 24.838 4.852 1.00 24.09 101 GLN A CA 1
ATOM 780 C C . GLN A 1 101 ? 25.113 23.670 5.400 1.00 24.09 101 GLN A C 1
ATOM 782 O O . GLN A 1 101 ? 24.100 23.255 4.850 1.00 24.09 101 GLN A O 1
ATOM 787 N N . LYS A 1 102 ? 25.613 23.199 6.535 1.00 27.47 102 LYS A N 1
ATOM 788 C CA . LYS A 1 102 ? 24.923 22.543 7.634 1.00 27.47 102 LYS A CA 1
ATOM 789 C C . LYS A 1 102 ? 23.483 23.052 7.795 1.00 27.47 102 LYS A C 1
ATOM 791 O O . LYS A 1 102 ? 23.263 24.077 8.434 1.00 27.47 102 LYS A O 1
ATOM 796 N N . GLU A 1 103 ? 22.522 22.288 7.289 1.00 23.83 103 GLU A N 1
ATOM 797 C CA . GLU A 1 103 ? 21.186 22.255 7.873 1.00 23.83 103 GLU A CA 1
ATOM 798 C C . GLU A 1 103 ? 21.143 21.152 8.929 1.00 23.83 103 GLU A C 1
ATOM 800 O O . GLU A 1 103 ? 21.666 20.048 8.773 1.00 23.83 103 GLU A O 1
ATOM 805 N N . THR A 1 104 ? 20.621 21.545 10.078 1.00 24.78 104 THR A N 1
ATOM 806 C CA . THR A 1 104 ? 20.660 20.830 11.346 1.00 24.78 104 THR A CA 1
ATOM 807 C C . THR A 1 104 ? 19.342 20.071 11.512 1.00 24.78 104 THR A C 1
ATOM 809 O O . THR A 1 104 ? 18.304 20.601 11.127 1.00 24.78 104 THR A O 1
ATOM 812 N N . SER A 1 105 ? 19.388 18.919 12.196 1.00 32.16 105 SER A N 1
ATOM 813 C CA . SER A 1 105 ? 18.265 18.108 12.724 1.00 32.16 105 SER A CA 1
ATOM 814 C C . SER A 1 105 ? 17.593 17.164 11.702 1.00 32.16 105 SER A C 1
ATOM 816 O O . SER A 1 105 ? 17.224 17.590 10.621 1.00 32.16 105 SER A O 1
ATOM 818 N N . LEU A 1 106 ? 17.427 15.855 11.921 1.00 37.62 106 LEU A N 1
ATOM 819 C CA . LEU A 1 106 ? 17.289 15.080 13.156 1.00 37.62 106 LEU A CA 1
ATOM 820 C C . LEU A 1 106 ? 18.021 13.725 13.074 1.00 37.62 106 LEU A C 1
ATOM 822 O O . LEU A 1 106 ? 17.996 13.029 12.063 1.00 37.62 106 LEU A O 1
ATOM 826 N N . ASP A 1 107 ? 18.647 13.411 14.199 1.00 29.55 107 ASP A N 1
ATOM 827 C CA . ASP A 1 107 ? 19.298 12.194 14.681 1.00 29.55 107 ASP A CA 1
ATOM 828 C C . ASP A 1 107 ? 19.173 10.869 13.905 1.00 29.55 107 ASP A C 1
ATOM 830 O O . ASP A 1 107 ? 18.158 10.174 13.888 1.00 29.55 107 ASP A O 1
ATOM 834 N N . THR A 1 108 ? 20.347 10.423 13.456 1.00 38.28 108 THR A N 1
ATOM 835 C CA . THR A 1 108 ? 20.731 9.066 13.039 1.00 38.28 108 THR A CA 1
ATOM 836 C C . THR A 1 108 ? 20.815 8.073 14.218 1.00 38.28 108 THR A C 1
ATOM 838 O O . THR A 1 108 ? 21.632 7.156 14.217 1.00 38.28 108 THR A O 1
ATOM 841 N N . SER A 1 109 ? 19.982 8.192 15.252 1.00 37.97 109 SER A N 1
ATOM 842 C CA . SER A 1 109 ? 19.955 7.198 16.332 1.00 37.97 109 SER A CA 1
ATOM 843 C C . SER A 1 109 ? 18.547 6.962 16.845 1.00 37.97 109 SER A C 1
ATOM 845 O O . SER A 1 109 ? 18.021 7.762 17.608 1.00 37.97 109 SER A O 1
ATOM 847 N N . LEU A 1 110 ? 17.956 5.848 16.422 1.00 40.53 110 LEU A N 1
ATOM 848 C CA . LEU A 1 110 ? 17.196 4.902 17.239 1.00 40.53 110 LEU A CA 1
ATOM 849 C C . LEU A 1 110 ? 16.518 3.933 16.273 1.00 40.53 110 LEU A C 1
ATOM 851 O O . LEU A 1 110 ? 15.780 4.323 15.369 1.00 40.53 110 LEU A O 1
ATOM 855 N N . VAL A 1 111 ? 16.747 2.644 16.490 1.00 48.16 111 VAL A N 1
ATOM 856 C CA . VAL A 1 111 ? 15.844 1.581 16.042 1.00 48.16 111 VAL A CA 1
ATOM 857 C C . VAL A 1 111 ? 14.550 1.779 16.844 1.00 48.16 111 VAL A C 1
ATOM 859 O O . VAL A 1 111 ? 14.345 1.163 17.882 1.00 48.16 111 VAL A O 1
ATOM 862 N N . GLY A 1 112 ? 13.781 2.794 16.456 1.00 48.53 112 GLY A N 1
ATOM 863 C CA . GLY A 1 112 ? 12.760 3.431 17.274 1.00 48.53 112 GLY A CA 1
ATOM 864 C C . GLY A 1 112 ? 11.365 3.020 16.839 1.00 48.53 112 GLY A C 1
ATOM 865 O O . GLY A 1 112 ? 11.044 3.028 15.649 1.00 48.53 112 GLY A O 1
ATOM 866 N N . VAL A 1 113 ? 10.557 2.665 17.833 1.00 57.72 113 VAL A N 1
ATOM 867 C CA . VAL A 1 113 ? 9.101 2.515 17.768 1.00 57.72 113 VAL A CA 1
ATOM 868 C C . VAL A 1 113 ? 8.511 3.634 16.892 1.00 57.72 113 VAL A C 1
ATOM 870 O O . VAL A 1 113 ? 8.765 4.811 17.134 1.00 57.72 113 VAL A O 1
ATOM 873 N N . LEU A 1 114 ? 7.764 3.273 15.841 1.00 76.12 114 LEU A N 1
ATOM 874 C CA . LEU A 1 114 ? 7.161 4.232 14.898 1.00 76.12 114 LEU A CA 1
ATOM 875 C C . LEU A 1 114 ? 5.954 4.959 15.471 1.00 76.12 114 LEU A C 1
ATOM 877 O O . LEU A 1 114 ? 5.596 6.025 14.975 1.00 76.12 114 LEU A O 1
ATOM 881 N N . LEU A 1 115 ? 5.308 4.345 16.457 1.00 81.06 115 LEU A N 1
ATOM 882 C CA . LEU A 1 115 ? 4.202 4.943 17.176 1.00 81.06 115 LEU A CA 1
ATOM 883 C C . LEU A 1 115 ? 4.772 5.820 18.305 1.00 81.06 115 LEU A C 1
ATOM 885 O O . LEU A 1 115 ? 5.470 5.294 19.176 1.00 81.06 115 LEU A O 1
ATOM 889 N N . PRO A 1 116 ? 4.529 7.142 18.298 1.00 86.25 116 PRO A N 1
ATOM 890 C CA . PRO A 1 116 ? 4.987 8.020 19.368 1.00 86.25 116 PRO A CA 1
ATOM 891 C C . PRO A 1 116 ? 4.434 7.577 20.724 1.00 86.25 116 PRO A C 1
ATOM 893 O O . PRO A 1 116 ? 3.271 7.185 20.811 1.00 86.25 116 PRO A O 1
ATOM 896 N N . GLN A 1 117 ? 5.236 7.690 21.788 1.00 87.12 117 GLN A N 1
ATOM 897 C CA . GLN A 1 117 ? 4.797 7.302 23.137 1.00 87.12 117 GLN A CA 1
ATOM 898 C C . GLN A 1 117 ? 3.534 8.052 23.572 1.00 87.12 117 GLN A C 1
ATOM 900 O O . GLN A 1 117 ? 2.629 7.437 24.111 1.00 87.12 117 GLN A O 1
ATOM 905 N N . SER A 1 118 ? 3.390 9.325 23.194 1.00 90.31 118 SER A N 1
ATOM 906 C CA . SER A 1 118 ? 2.176 10.105 23.462 1.00 90.31 118 SER A CA 1
ATOM 907 C C . SER A 1 118 ? 0.893 9.475 22.906 1.00 90.31 118 SER A C 1
ATOM 909 O O . SER A 1 118 ? -0.172 9.626 23.496 1.00 90.31 118 SER A O 1
ATOM 911 N N . GLU A 1 119 ? 0.971 8.785 21.764 1.00 92.38 119 GLU A N 1
ATOM 912 C CA . GLU A 1 119 ? -0.181 8.085 21.186 1.00 92.38 119 GLU A CA 1
ATOM 913 C C . GLU A 1 119 ? -0.420 6.742 21.879 1.00 92.38 119 GLU A C 1
ATOM 915 O O . GLU A 1 119 ? -1.573 6.362 22.059 1.00 92.38 119 GLU A O 1
ATOM 920 N N . SER A 1 120 ? 0.640 6.051 22.320 1.00 91.81 120 SER A N 1
ATOM 921 C CA . SER A 1 120 ? 0.509 4.870 23.186 1.00 91.81 120 SER A CA 1
ATOM 922 C C . SER A 1 120 ? -0.210 5.228 24.486 1.00 91.81 120 SER A C 1
ATOM 924 O O . SER A 1 120 ? -1.199 4.583 24.821 1.00 91.81 120 SER A O 1
ATOM 926 N N . ASP A 1 121 ? 0.236 6.291 25.159 1.00 93.94 121 ASP A N 1
ATOM 927 C CA . ASP A 1 121 ? -0.325 6.769 26.427 1.00 93.94 121 ASP A CA 1
ATOM 928 C C . ASP A 1 121 ? -1.795 7.177 26.256 1.00 93.94 121 ASP A C 1
ATOM 930 O O . ASP A 1 121 ? -2.646 6.898 27.099 1.00 93.94 121 ASP A O 1
ATOM 934 N N . LYS A 1 122 ? -2.125 7.804 25.121 1.00 94.94 122 LYS A N 1
ATOM 935 C CA . LYS A 1 122 ? -3.502 8.161 24.771 1.00 94.94 122 LYS A CA 1
ATOM 936 C C . LYS A 1 122 ? -4.379 6.925 24.577 1.00 94.94 122 LYS A C 1
ATOM 938 O O . LYS A 1 122 ? -5.493 6.892 25.091 1.00 94.94 122 LYS A O 1
ATOM 943 N N . ILE A 1 123 ? -3.894 5.921 23.843 1.00 94.69 123 ILE A N 1
ATOM 944 C CA . ILE A 1 123 ? -4.612 4.653 23.659 1.00 94.69 123 ILE A CA 1
ATOM 945 C C . ILE A 1 123 ? -4.814 3.967 25.016 1.00 94.69 123 ILE A C 1
ATOM 947 O O . ILE A 1 123 ? -5.916 3.503 25.299 1.00 94.69 123 ILE A O 1
ATOM 951 N N . GLU A 1 124 ? -3.788 3.939 25.867 1.00 95.25 124 GLU A N 1
ATOM 952 C CA . GLU A 1 124 ? -3.868 3.374 27.215 1.00 95.25 124 GLU A CA 1
ATOM 953 C C . GLU A 1 124 ? -4.924 4.086 28.066 1.00 95.25 124 GLU A C 1
ATOM 955 O O . GLU A 1 124 ? -5.791 3.420 28.626 1.00 95.25 124 GLU A O 1
ATOM 960 N N . ALA A 1 125 ? -4.923 5.422 28.095 1.00 96.44 125 ALA A N 1
ATOM 961 C CA . ALA A 1 125 ? -5.912 6.205 28.833 1.00 96.44 125 ALA A CA 1
ATOM 962 C C . ALA A 1 125 ? -7.350 5.909 28.373 1.00 96.44 125 ALA A C 1
ATOM 964 O O . ALA A 1 125 ? -8.229 5.691 29.204 1.00 96.44 125 ALA A O 1
ATOM 965 N N . MET A 1 126 ? -7.583 5.828 27.058 1.00 95.69 126 MET A N 1
ATOM 966 C CA . MET A 1 126 ? -8.901 5.498 26.500 1.00 95.69 126 MET A CA 1
ATOM 967 C C . MET A 1 126 ? -9.367 4.088 26.892 1.00 95.69 126 MET A C 1
ATOM 969 O O . MET A 1 126 ? -10.539 3.876 27.198 1.00 95.69 126 MET A O 1
ATOM 973 N N . LEU A 1 127 ? -8.460 3.106 26.881 1.00 94.81 127 LEU A N 1
ATOM 974 C CA . LEU A 1 127 ? -8.774 1.735 27.292 1.00 94.81 127 LEU A CA 1
ATOM 975 C C . LEU A 1 127 ? -8.983 1.622 28.808 1.00 94.81 127 LEU A C 1
ATOM 977 O O . LEU A 1 127 ? -9.817 0.834 29.254 1.00 94.81 127 LEU A O 1
ATOM 981 N N . GLN A 1 128 ? -8.252 2.411 29.594 1.00 96.25 128 GLN A N 1
ATOM 982 C CA . GLN A 1 128 ? -8.391 2.460 31.043 1.00 96.25 128 GLN A CA 1
ATOM 983 C C . GLN A 1 128 ? -9.727 3.097 31.456 1.00 96.25 128 GLN A C 1
ATOM 985 O O . GLN A 1 128 ? -10.409 2.542 32.313 1.00 96.25 128 GLN A O 1
ATOM 990 N N . GLU A 1 129 ? -10.167 4.166 30.786 1.00 94.50 129 GLU A N 1
ATOM 991 C CA . GLU A 1 129 ? -11.489 4.777 30.998 1.00 94.50 129 GLU A CA 1
ATOM 992 C C . GLU A 1 129 ? -12.629 3.780 30.724 1.00 94.50 129 GLU A C 1
ATOM 994 O O . GLU A 1 129 ? -13.555 3.643 31.525 1.00 94.50 129 GLU A O 1
ATOM 999 N N . LEU A 1 130 ? -12.531 3.001 29.638 1.00 93.81 130 LEU A N 1
ATOM 1000 C CA . LEU A 1 130 ? -13.487 1.923 29.364 1.00 93.81 130 LEU A CA 1
ATOM 1001 C C . LEU A 1 130 ? -13.489 0.852 30.458 1.00 93.81 130 LEU A C 1
ATOM 1003 O O . LEU A 1 130 ? -14.548 0.344 30.820 1.00 93.81 130 LEU A O 1
ATOM 1007 N N . LYS A 1 131 ? -12.315 0.490 30.979 1.00 94.31 131 LYS A N 1
ATOM 1008 C CA . LYS A 1 131 ? -12.174 -0.527 32.027 1.00 94.31 131 LYS A CA 1
ATOM 1009 C C . LYS A 1 131 ? -12.736 -0.064 33.375 1.00 94.31 131 LYS A C 1
ATOM 1011 O O . LYS A 1 131 ? -13.219 -0.897 34.136 1.00 94.31 131 LYS A O 1
ATOM 1016 N N . GLU A 1 132 ? -12.645 1.228 33.678 1.00 94.31 132 GLU A N 1
ATOM 1017 C CA . GLU A 1 132 ? -13.160 1.834 34.915 1.00 94.31 132 GLU A CA 1
ATOM 1018 C C . GLU A 1 132 ? -14.671 2.093 34.878 1.00 94.31 132 GLU A C 1
ATOM 1020 O O . GLU A 1 132 ? -15.290 2.272 35.929 1.00 94.31 132 GLU A O 1
ATOM 1025 N N . SER A 1 133 ? -15.282 2.081 33.689 1.00 92.31 133 SER A N 1
ATOM 1026 C CA . SER A 1 133 ? -16.730 2.221 33.546 1.00 92.31 133 SER A CA 1
ATOM 1027 C C . SER A 1 133 ? -17.486 1.083 34.255 1.00 92.31 133 SER A C 1
ATOM 1029 O O . SER A 1 133 ? -17.142 -0.093 34.140 1.00 92.31 133 SER A O 1
ATOM 1031 N N . SER A 1 134 ? -18.528 1.431 35.019 1.00 90.00 134 SER A N 1
ATOM 1032 C CA . SER A 1 134 ? -19.318 0.459 35.791 1.00 90.00 134 SER A CA 1
ATOM 1033 C C . SER A 1 134 ? -20.293 -0.351 34.933 1.00 90.00 134 SER A C 1
ATOM 1035 O O . SER A 1 134 ? -20.702 -1.440 35.330 1.00 90.00 134 SER A O 1
ATOM 1037 N N . GLU A 1 135 ? -20.683 0.184 33.774 1.00 93.06 135 GLU A N 1
ATOM 1038 C CA . GLU A 1 135 ? -21.615 -0.433 32.833 1.00 93.06 135 GLU A CA 1
ATOM 1039 C C . GLU A 1 135 ? -21.009 -0.493 31.429 1.00 93.06 135 GLU A C 1
ATOM 1041 O O . GLU A 1 135 ? -20.384 0.456 30.956 1.00 93.06 135 GLU A O 1
ATOM 1046 N N . PHE A 1 136 ? -21.240 -1.605 30.726 1.00 92.69 136 PHE A N 1
ATOM 1047 C CA . PHE A 1 136 ? -20.789 -1.755 29.348 1.00 92.69 136 PHE A CA 1
ATOM 1048 C C . PHE A 1 136 ? -21.741 -1.044 28.381 1.00 92.69 136 PHE A C 1
ATOM 1050 O O . PHE A 1 136 ? -22.839 -1.520 28.083 1.00 92.69 136 PHE A O 1
ATOM 1057 N N . HIS A 1 137 ? -21.290 0.079 27.829 1.00 93.00 137 HIS A N 1
ATOM 1058 C CA . HIS A 1 137 ? -21.989 0.779 26.757 1.00 93.00 137 HIS A CA 1
ATOM 1059 C C . HIS A 1 137 ? -21.351 0.461 25.404 1.00 93.00 137 HIS A C 1
ATOM 1061 O O . HIS A 1 137 ? -20.300 1.004 25.060 1.00 93.00 137 HIS A O 1
ATOM 1067 N N . ASN A 1 138 ? -22.032 -0.367 24.602 1.00 92.25 138 ASN A N 1
ATOM 1068 C CA . ASN A 1 138 ? -21.556 -0.794 23.282 1.00 92.25 138 ASN A CA 1
ATOM 1069 C C . ASN A 1 138 ? -21.123 0.403 22.397 1.00 92.25 138 ASN A C 1
ATOM 1071 O O . ASN A 1 138 ? -20.019 0.390 21.865 1.00 92.25 138 ASN A O 1
ATOM 1075 N N . ARG A 1 139 ? -21.905 1.493 22.343 1.00 93.62 139 ARG A N 1
ATOM 1076 C CA . ARG A 1 139 ? -21.563 2.687 21.539 1.00 93.62 139 ARG A CA 1
ATOM 1077 C C . ARG A 1 139 ? -20.241 3.349 21.935 1.00 93.62 139 ARG A C 1
ATOM 1079 O O . ARG A 1 139 ? -19.508 3.813 21.068 1.00 93.62 139 ARG A O 1
ATOM 1086 N N . ILE A 1 140 ? -19.957 3.438 23.236 1.00 94.38 140 ILE A N 1
ATOM 1087 C CA . ILE A 1 140 ? -18.726 4.070 23.734 1.00 94.38 140 ILE A CA 1
ATOM 1088 C C . ILE A 1 140 ? -17.538 3.166 23.404 1.00 94.38 140 ILE A C 1
ATOM 1090 O O . ILE A 1 140 ? -16.533 3.639 22.879 1.00 94.38 140 ILE A O 1
ATOM 1094 N N . PHE A 1 141 ? -17.691 1.859 23.628 1.00 95.88 141 PHE A N 1
ATOM 1095 C CA . PHE A 1 141 ? -16.696 0.861 23.250 1.00 95.88 141 PHE A CA 1
ATOM 1096 C C . PHE A 1 141 ? -16.362 0.923 21.753 1.00 95.88 141 PHE A C 1
ATOM 1098 O O . PHE A 1 141 ? -15.192 1.051 21.394 1.00 95.88 141 PHE A O 1
ATOM 1105 N N . GLU A 1 142 ? -17.375 0.910 20.882 1.00 96.12 142 GLU A N 1
ATOM 1106 C CA . GLU A 1 142 ? -17.195 1.022 19.431 1.00 96.12 142 GLU A CA 1
ATOM 1107 C C . GLU A 1 142 ? -16.489 2.327 19.047 1.00 96.12 142 GLU A C 1
ATOM 1109 O O . GLU A 1 142 ? -15.535 2.300 18.273 1.00 96.12 142 GLU A O 1
ATOM 1114 N N . SER A 1 143 ? -16.877 3.459 19.645 1.00 96.25 143 SER A N 1
ATOM 1115 C CA . SER A 1 143 ? -16.238 4.755 19.386 1.00 96.25 143 SER A CA 1
ATOM 1116 C C . SER A 1 143 ? -14.755 4.775 19.776 1.00 96.25 143 SER A C 1
ATOM 1118 O O . SER A 1 143 ? -13.937 5.389 19.082 1.00 96.25 143 SER A O 1
ATOM 1120 N N . VAL A 1 144 ? -14.384 4.125 20.881 1.00 97.31 144 VAL A N 1
ATOM 1121 C CA . VAL A 1 144 ? -12.985 4.013 21.316 1.00 97.31 144 VAL A CA 1
ATOM 1122 C C . VAL A 1 144 ? -12.204 3.095 20.380 1.00 97.31 144 VAL A C 1
ATOM 1124 O O . VAL A 1 144 ? -11.119 3.474 19.941 1.00 97.31 144 VAL A O 1
ATOM 1127 N N . VAL A 1 145 ? -12.762 1.940 20.001 1.00 97.25 145 VAL A N 1
ATOM 1128 C CA . VAL A 1 145 ? -12.159 1.038 19.003 1.00 97.25 145 VAL A CA 1
ATOM 1129 C C . VAL A 1 145 ? -11.897 1.781 17.692 1.00 97.25 145 VAL A C 1
ATOM 1131 O O . VAL A 1 145 ? -10.798 1.688 17.140 1.00 97.25 145 VAL A O 1
ATOM 1134 N N . ASP A 1 146 ? -12.857 2.576 17.226 1.00 97.44 146 ASP A N 1
ATOM 1135 C CA . ASP A 1 146 ? -12.721 3.361 16.001 1.00 97.44 146 ASP A CA 1
ATOM 1136 C C . ASP A 1 146 ? -11.650 4.451 16.101 1.00 97.44 146 ASP A C 1
ATOM 1138 O O . ASP A 1 146 ? -10.906 4.704 15.146 1.00 97.44 146 ASP A O 1
ATOM 1142 N N . SER A 1 147 ? -11.507 5.054 17.279 1.00 97.38 147 SER A N 1
ATOM 1143 C CA . SER A 1 147 ? -10.464 6.043 17.553 1.00 97.38 147 SER A CA 1
ATOM 1144 C C . SER A 1 147 ? -9.073 5.405 17.534 1.00 97.38 147 SER A C 1
ATOM 1146 O O . SER A 1 147 ? -8.175 5.910 16.858 1.00 97.38 147 SER A O 1
ATOM 1148 N N . VAL A 1 148 ? -8.902 4.253 18.191 1.00 97.06 148 VAL A N 1
ATOM 1149 C CA . VAL A 1 148 ? -7.644 3.485 18.179 1.00 97.06 148 VAL A CA 1
ATOM 1150 C C . VAL A 1 148 ? -7.301 3.031 16.757 1.00 97.06 148 VAL A C 1
ATOM 1152 O O . VAL A 1 148 ? -6.168 3.212 16.303 1.00 97.06 148 VAL A O 1
ATOM 1155 N N . ARG A 1 149 ? -8.284 2.509 16.012 1.00 97.06 149 ARG A N 1
ATOM 1156 C CA . ARG A 1 149 ? -8.144 2.140 14.595 1.00 97.06 149 ARG A CA 1
ATOM 1157 C C . ARG A 1 149 ? -7.673 3.321 13.751 1.00 97.06 149 ARG A C 1
ATOM 1159 O O . ARG A 1 149 ? -6.776 3.152 12.927 1.00 97.06 149 ARG A O 1
ATOM 1166 N N . THR A 1 150 ? -8.252 4.503 13.955 1.00 97.38 150 THR A N 1
ATOM 1167 C CA . THR A 1 150 ? -7.904 5.722 13.211 1.00 97.38 150 THR A CA 1
ATOM 1168 C C . THR A 1 150 ? -6.470 6.165 13.497 1.00 97.38 150 THR A C 1
ATOM 1170 O O . THR A 1 150 ? -5.722 6.440 12.559 1.00 97.38 150 THR A O 1
ATOM 1173 N N . ILE A 1 151 ? -6.052 6.169 14.768 1.00 95.31 151 ILE A N 1
ATOM 1174 C CA . ILE A 1 151 ? -4.665 6.465 15.159 1.00 95.31 151 ILE A CA 1
ATOM 1175 C C . ILE A 1 151 ? -3.712 5.485 14.462 1.00 95.31 151 ILE A C 1
ATOM 1177 O O . ILE A 1 151 ? -2.807 5.905 13.739 1.00 95.31 151 ILE A O 1
ATOM 1181 N N . ALA A 1 152 ? -3.951 4.179 14.599 1.00 94.44 152 ALA A N 1
ATOM 1182 C CA . ALA A 1 152 ? -3.099 3.154 14.005 1.00 94.44 152 ALA A CA 1
ATOM 1183 C C . ALA A 1 152 ? -3.027 3.264 12.468 1.00 94.44 152 ALA A C 1
ATOM 1185 O O . ALA A 1 152 ? -1.940 3.172 11.893 1.00 94.44 152 ALA A O 1
ATOM 1186 N N . ALA A 1 153 ? -4.159 3.509 11.801 1.00 95.25 153 ALA A N 1
ATOM 1187 C CA . ALA A 1 153 ? -4.227 3.672 10.350 1.00 95.25 153 ALA A CA 1
ATOM 1188 C C . ALA A 1 153 ? -3.432 4.890 9.861 1.00 95.25 153 ALA A C 1
ATOM 1190 O O . ALA A 1 153 ? -2.708 4.782 8.871 1.00 95.25 153 ALA A O 1
ATOM 1191 N N . ASN A 1 154 ? -3.512 6.021 10.568 1.00 94.75 154 ASN A N 1
ATOM 1192 C CA . ASN A 1 154 ? -2.766 7.227 10.217 1.00 94.75 154 ASN A CA 1
ATOM 1193 C C . ASN A 1 154 ? -1.256 6.970 10.241 1.00 94.75 154 ASN A C 1
ATOM 1195 O O . ASN A 1 154 ? -0.565 7.262 9.268 1.00 94.75 154 ASN A O 1
ATOM 1199 N N . TYR A 1 155 ? -0.734 6.362 11.307 1.00 92.75 155 TYR A N 1
ATOM 1200 C CA . TYR A 1 155 ? 0.696 6.052 11.388 1.00 92.75 155 TYR A CA 1
ATOM 1201 C C . TYR A 1 155 ? 1.126 4.966 10.401 1.00 92.75 155 TYR A C 1
ATOM 1203 O O . TYR A 1 155 ? 2.215 5.054 9.828 1.00 92.75 155 TYR A O 1
ATOM 1211 N N . LEU A 1 156 ? 0.276 3.970 10.147 1.00 91.50 156 LEU A N 1
ATOM 1212 C CA . LEU A 1 156 ? 0.551 2.960 9.129 1.00 91.50 156 LEU A CA 1
ATOM 1213 C C . LEU A 1 156 ? 0.630 3.587 7.729 1.00 91.50 156 LEU A C 1
ATOM 1215 O O . LEU A 1 156 ? 1.529 3.253 6.958 1.00 91.50 156 LEU A O 1
ATOM 1219 N N . TRP A 1 157 ? -0.248 4.542 7.418 1.00 93.62 157 TRP A N 1
ATOM 1220 C CA . TRP A 1 157 ? -0.189 5.307 6.174 1.00 93.62 157 TRP A CA 1
ATOM 1221 C C . TRP A 1 157 ? 1.118 6.094 6.059 1.00 93.62 157 TRP A C 1
ATOM 1223 O O . TRP A 1 157 ? 1.795 5.999 5.037 1.00 93.62 157 TRP A O 1
ATOM 1233 N N . GLN A 1 158 ? 1.522 6.802 7.119 1.00 90.50 158 GLN A N 1
ATOM 1234 C CA . GLN A 1 158 ? 2.788 7.549 7.148 1.00 90.50 158 GLN A CA 1
ATOM 1235 C C . GLN A 1 158 ? 3.988 6.626 6.891 1.00 90.50 158 GLN A C 1
ATOM 1237 O O . GLN A 1 158 ? 4.884 6.947 6.107 1.00 90.50 158 GLN A O 1
ATOM 1242 N N . LEU A 1 159 ? 3.993 5.444 7.515 1.00 88.44 159 LEU A N 1
ATOM 1243 C CA . LEU A 1 159 ? 5.024 4.435 7.302 1.00 88.44 159 LEU A CA 1
ATOM 1244 C C . LEU A 1 159 ? 5.080 3.980 5.838 1.00 88.44 159 LEU A C 1
ATOM 1246 O O . LEU A 1 159 ? 6.157 3.954 5.248 1.00 88.44 159 LEU A O 1
ATOM 1250 N N . VAL A 1 160 ? 3.942 3.612 5.252 1.00 89.62 160 VAL A N 1
ATOM 1251 C CA . VAL A 1 160 ? 3.891 3.009 3.913 1.00 89.62 160 VAL A CA 1
ATOM 1252 C C . VAL A 1 160 ? 4.114 4.046 2.811 1.00 89.62 160 VAL A C 1
ATOM 1254 O O . VAL A 1 160 ? 4.875 3.812 1.874 1.00 89.62 160 VAL A O 1
ATOM 1257 N N . VAL A 1 161 ? 3.457 5.197 2.904 1.00 90.12 161 VAL A N 1
ATOM 1258 C CA . VAL A 1 161 ? 3.469 6.199 1.835 1.00 90.12 161 VAL A CA 1
ATOM 1259 C C . VAL A 1 161 ? 4.717 7.061 1.903 1.00 90.12 161 VAL A C 1
ATOM 1261 O O . VAL A 1 161 ? 5.373 7.238 0.881 1.00 90.12 161 VAL A O 1
ATOM 1264 N N . ILE A 1 162 ? 5.067 7.564 3.090 1.00 87.88 162 ILE A N 1
ATOM 1265 C CA . ILE A 1 162 ? 6.183 8.503 3.233 1.00 87.88 162 ILE A CA 1
ATOM 1266 C C . ILE A 1 162 ? 7.491 7.750 3.441 1.00 87.88 162 ILE A C 1
ATOM 1268 O O . ILE A 1 162 ? 8.424 7.901 2.658 1.00 87.88 162 ILE A O 1
ATOM 1272 N N . ARG A 1 163 ? 7.577 6.914 4.481 1.00 85.62 163 ARG A N 1
ATOM 1273 C CA . ARG A 1 163 ? 8.860 6.290 4.849 1.00 85.62 163 ARG A CA 1
ATOM 1274 C C . ARG A 1 163 ? 9.280 5.176 3.895 1.00 85.62 163 ARG A C 1
ATOM 1276 O O . ARG A 1 163 ? 10.466 5.048 3.605 1.00 85.62 163 ARG A O 1
ATOM 1283 N N . ALA A 1 164 ? 8.333 4.361 3.437 1.00 87.50 164 ALA A N 1
ATOM 1284 C CA . ALA A 1 164 ? 8.600 3.268 2.506 1.00 87.50 164 ALA A CA 1
ATOM 1285 C C . ALA A 1 164 ? 8.485 3.679 1.030 1.00 87.50 164 ALA A C 1
ATOM 1287 O O . ALA A 1 164 ? 8.816 2.872 0.166 1.00 87.50 164 ALA A O 1
ATOM 1288 N N . ASP A 1 165 ? 8.060 4.914 0.742 1.00 91.38 165 ASP A N 1
ATOM 1289 C CA . ASP A 1 165 ? 7.966 5.466 -0.613 1.00 91.38 165 ASP A CA 1
ATOM 1290 C C . ASP A 1 165 ? 7.150 4.567 -1.564 1.00 91.38 165 ASP A C 1
ATOM 1292 O O . ASP A 1 165 ? 7.595 4.177 -2.652 1.00 91.38 165 ASP A O 1
ATOM 1296 N N . LEU A 1 166 ? 5.937 4.192 -1.128 1.00 93.44 166 LEU A N 1
ATOM 1297 C CA . LEU A 1 166 ? 5.015 3.366 -1.916 1.00 93.44 166 LEU A CA 1
ATOM 1298 C C . LEU A 1 166 ? 4.791 3.948 -3.316 1.00 93.44 166 LEU A C 1
ATOM 1300 O O . LEU A 1 166 ? 4.725 3.202 -4.290 1.00 93.44 166 LEU A O 1
ATOM 1304 N N . ASN A 1 167 ? 4.691 5.272 -3.433 1.00 93.69 167 ASN A N 1
ATOM 1305 C CA . ASN A 1 167 ? 4.459 5.919 -4.718 1.00 93.69 167 ASN A CA 1
ATOM 1306 C C . ASN A 1 167 ? 5.628 5.695 -5.691 1.00 93.69 167 ASN A C 1
ATOM 1308 O O . ASN A 1 167 ? 5.399 5.362 -6.854 1.00 93.69 167 ASN A O 1
ATOM 1312 N N . GLY A 1 168 ? 6.876 5.799 -5.223 1.00 93.50 168 GLY A N 1
ATOM 1313 C CA . GLY A 1 168 ? 8.033 5.462 -6.044 1.00 93.50 168 GLY A CA 1
ATOM 1314 C C . GLY A 1 168 ? 8.071 3.977 -6.427 1.00 93.50 168 GLY A C 1
ATOM 1315 O O . GLY A 1 168 ? 8.356 3.651 -7.579 1.00 93.50 168 GLY A O 1
ATOM 1316 N N . HIS A 1 169 ? 7.670 3.074 -5.524 1.00 94.25 169 HIS A N 1
ATOM 1317 C CA . HIS A 1 169 ? 7.519 1.649 -5.844 1.00 94.25 169 HIS A CA 1
ATOM 1318 C C . HIS A 1 169 ? 6.452 1.376 -6.916 1.00 94.25 169 HIS A C 1
ATOM 1320 O O . HIS A 1 169 ? 6.705 0.612 -7.849 1.00 94.25 169 HIS A O 1
ATOM 1326 N N . LEU A 1 170 ? 5.283 2.015 -6.830 1.00 95.50 170 LEU A N 1
ATOM 1327 C CA . LEU A 1 170 ? 4.222 1.898 -7.837 1.00 95.50 170 LEU A CA 1
ATOM 1328 C C . LEU A 1 170 ? 4.655 2.481 -9.184 1.00 95.50 170 LEU A C 1
ATOM 1330 O O . LEU A 1 170 ? 4.373 1.901 -10.234 1.00 95.50 170 LEU A O 1
ATOM 1334 N N . LYS A 1 171 ? 5.386 3.600 -9.163 1.00 94.75 171 LYS A N 1
ATOM 1335 C CA . LYS A 1 171 ? 5.989 4.167 -10.369 1.00 94.75 171 LYS A CA 1
ATOM 1336 C C . LYS A 1 171 ? 6.975 3.185 -10.999 1.00 94.75 171 LYS A C 1
ATOM 1338 O O . LYS A 1 171 ? 6.882 2.966 -12.197 1.00 94.75 171 LYS A O 1
ATOM 1343 N N . ALA A 1 172 ? 7.849 2.552 -10.218 1.00 94.19 172 ALA A N 1
ATOM 1344 C CA . ALA A 1 172 ? 8.767 1.533 -10.725 1.00 94.19 172 ALA A CA 1
ATOM 1345 C C . ALA A 1 172 ? 8.018 0.331 -11.329 1.00 94.19 172 ALA A C 1
ATOM 1347 O O . ALA A 1 172 ? 8.395 -0.160 -12.390 1.00 94.19 172 ALA A O 1
ATOM 1348 N N . LEU A 1 173 ? 6.915 -0.108 -10.710 1.00 95.38 173 LEU A N 1
ATOM 1349 C CA . LEU A 1 173 ? 6.074 -1.168 -11.270 1.00 95.38 173 LEU A CA 1
ATOM 1350 C C . LEU A 1 173 ? 5.526 -0.767 -12.644 1.00 95.38 173 LEU A C 1
ATOM 1352 O O . LEU A 1 173 ? 5.659 -1.515 -13.608 1.00 95.38 173 LEU A O 1
ATOM 1356 N N . LYS A 1 174 ? 4.972 0.438 -12.766 1.00 95.75 174 LYS A N 1
ATOM 1357 C CA . LYS A 1 174 ? 4.507 0.961 -14.055 1.00 95.75 174 LYS A CA 1
ATOM 1358 C C . LYS A 1 174 ? 5.648 1.070 -15.076 1.00 95.75 174 LYS A C 1
ATOM 1360 O O . LYS A 1 174 ? 5.501 0.663 -16.224 1.00 95.75 174 LYS A O 1
ATOM 1365 N N . ASP A 1 175 ? 6.780 1.613 -14.655 1.00 94.69 175 ASP A N 1
ATOM 1366 C CA . ASP A 1 175 ? 7.917 1.900 -15.520 1.00 94.69 175 ASP A CA 1
ATOM 1367 C C . ASP A 1 175 ? 8.535 0.621 -16.100 1.00 94.69 175 ASP A C 1
ATOM 1369 O O . ASP A 1 175 ? 8.798 0.587 -17.301 1.00 94.69 175 ASP A O 1
ATOM 1373 N N . TYR A 1 176 ? 8.698 -0.432 -15.288 1.00 94.31 176 TYR A N 1
ATOM 1374 C CA . TYR A 1 176 ? 9.398 -1.663 -15.675 1.00 94.31 176 TYR A CA 1
ATOM 1375 C C . TYR A 1 176 ? 8.481 -2.850 -16.004 1.00 94.31 176 TYR A C 1
ATOM 1377 O O . TYR A 1 176 ? 8.809 -3.642 -16.879 1.00 94.31 176 TYR A O 1
ATOM 1385 N N . PHE A 1 177 ? 7.329 -3.000 -15.347 1.00 93.88 177 PHE A N 1
ATOM 1386 C CA . PHE A 1 177 ? 6.416 -4.120 -15.625 1.00 93.88 177 PHE A CA 1
ATOM 1387 C C . PHE A 1 177 ? 5.346 -3.762 -16.655 1.00 93.88 177 PHE A C 1
ATOM 1389 O O . PHE A 1 177 ? 4.917 -4.633 -17.405 1.00 93.88 177 PHE A O 1
ATOM 1396 N N . LEU A 1 178 ? 4.934 -2.491 -16.724 1.00 96.12 178 LEU A N 1
ATOM 1397 C CA . LEU A 1 178 ? 3.979 -2.007 -17.732 1.00 96.12 178 LEU A CA 1
ATOM 1398 C C . LEU A 1 178 ? 4.665 -1.296 -18.906 1.00 96.12 178 LEU A C 1
ATOM 1400 O O . LEU A 1 178 ? 3.999 -0.640 -19.702 1.00 96.12 178 LEU A O 1
ATOM 1404 N N . LEU A 1 179 ? 5.991 -1.440 -19.015 1.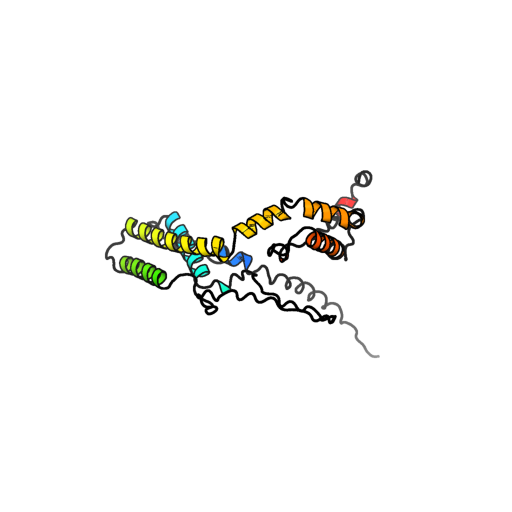00 94.62 179 LEU A N 1
ATOM 1405 C CA . LEU A 1 179 ? 6.809 -0.952 -20.126 1.00 94.62 179 LEU A CA 1
ATOM 1406 C C . LEU A 1 179 ? 6.707 0.562 -20.378 1.00 94.62 179 LEU A C 1
ATOM 1408 O O . LEU A 1 179 ? 6.938 1.020 -21.496 1.00 94.62 179 LEU A O 1
ATOM 1412 N N . ALA A 1 180 ? 6.380 1.366 -19.359 1.00 95.38 180 ALA A N 1
ATOM 1413 C CA . ALA A 1 180 ? 6.262 2.812 -19.548 1.00 95.38 180 ALA A CA 1
ATOM 1414 C C . ALA A 1 180 ? 7.617 3.491 -19.845 1.00 95.38 180 ALA A C 1
ATOM 1416 O O . ALA A 1 180 ? 7.637 4.557 -20.460 1.00 95.38 180 ALA A O 1
ATOM 1417 N N . LYS A 1 181 ? 8.749 2.868 -19.479 1.00 93.19 181 LYS A N 1
ATOM 1418 C CA . LYS A 1 181 ? 10.099 3.267 -19.925 1.00 93.19 181 LYS A CA 1
ATOM 1419 C C . LYS A 1 181 ? 10.430 2.683 -21.303 1.00 93.19 181 LYS A C 1
ATOM 1421 O O . LYS A 1 181 ? 11.250 1.776 -21.437 1.00 93.19 181 LYS A O 1
ATOM 1426 N N . GLY A 1 182 ? 9.737 3.168 -22.330 1.00 94.88 182 GLY A N 1
ATOM 1427 C CA . GLY A 1 182 ? 9.843 2.628 -23.689 1.00 94.88 182 GLY A CA 1
ATOM 1428 C C . GLY A 1 182 ? 11.248 2.719 -24.295 1.00 94.88 182 GLY A C 1
ATOM 1429 O O . GLY A 1 182 ? 11.662 1.801 -24.991 1.00 94.88 182 GLY A O 1
ATOM 1430 N N . ASP A 1 183 ? 12.001 3.771 -23.984 1.00 95.06 183 ASP A N 1
ATOM 1431 C CA . ASP A 1 183 ? 13.394 3.974 -24.401 1.00 95.06 183 ASP A CA 1
ATOM 1432 C C . ASP A 1 183 ? 14.336 2.889 -23.857 1.00 95.06 183 ASP A C 1
ATOM 1434 O O . ASP A 1 183 ? 15.123 2.303 -24.604 1.00 95.06 183 ASP A O 1
ATOM 1438 N N . PHE A 1 184 ? 14.198 2.566 -22.572 1.00 95.50 184 PHE A N 1
ATOM 1439 C CA . PHE A 1 184 ? 14.925 1.481 -21.925 1.00 95.50 184 PHE A CA 1
ATOM 1440 C C . PHE A 1 184 ? 14.610 0.132 -22.571 1.00 95.50 184 PHE A C 1
ATOM 1442 O O . PHE A 1 184 ? 15.526 -0.602 -22.943 1.00 95.50 184 PHE A O 1
ATOM 1449 N N . PHE A 1 185 ? 13.324 -0.190 -22.746 1.00 95.50 185 PHE A N 1
ATOM 1450 C CA . PHE A 1 185 ? 12.928 -1.463 -23.351 1.00 95.50 185 PHE A CA 1
ATOM 1451 C C . PHE A 1 185 ? 13.320 -1.554 -24.819 1.00 95.50 185 PHE A C 1
ATOM 1453 O O . PHE A 1 185 ? 13.755 -2.615 -25.257 1.00 95.50 185 PHE A O 1
ATOM 1460 N N . GLN A 1 186 ? 13.229 -0.459 -25.569 1.00 96.19 186 GLN A N 1
ATOM 1461 C CA . GLN A 1 186 ? 13.701 -0.413 -26.943 1.00 96.19 186 GLN A CA 1
ATOM 1462 C C . GLN A 1 186 ? 15.202 -0.722 -27.007 1.00 96.19 186 GLN A C 1
ATOM 1464 O O . GLN A 1 186 ? 15.600 -1.634 -27.729 1.00 96.19 186 GLN A O 1
ATOM 1469 N N . CYS A 1 187 ? 16.019 -0.039 -26.198 1.00 95.94 187 CYS A N 1
ATOM 1470 C CA . CYS A 1 187 ? 17.456 -0.295 -26.134 1.00 95.94 187 CYS A CA 1
ATOM 1471 C C . CYS A 1 187 ? 17.750 -1.746 -25.719 1.00 95.94 187 CYS A C 1
ATOM 1473 O O . CYS A 1 187 ? 18.537 -2.430 -26.369 1.00 95.94 187 CYS A O 1
ATOM 1475 N N . PHE A 1 188 ? 17.065 -2.262 -24.698 1.00 95.81 188 PHE A N 1
ATOM 1476 C CA . PHE A 1 188 ? 17.218 -3.649 -24.262 1.00 95.81 188 PHE A CA 1
ATOM 1477 C C . PHE A 1 188 ? 16.892 -4.656 -25.372 1.00 95.81 188 PHE A C 1
ATOM 1479 O O . PHE A 1 188 ? 17.662 -5.593 -25.589 1.00 95.81 188 PHE A O 1
ATOM 1486 N N . LEU A 1 189 ? 15.776 -4.482 -26.086 1.00 95.31 189 LEU A N 1
ATOM 1487 C CA . LEU A 1 189 ? 15.362 -5.384 -27.164 1.00 95.31 189 LEU A CA 1
ATOM 1488 C C . LEU A 1 189 ? 16.320 -5.331 -28.360 1.00 95.31 189 LEU A C 1
ATOM 1490 O O . LEU A 1 189 ? 16.558 -6.359 -28.994 1.00 95.31 189 LEU A O 1
ATOM 1494 N N . GLU A 1 190 ? 16.884 -4.160 -28.660 1.00 95.62 190 GLU A N 1
ATOM 1495 C CA . GLU A 1 190 ? 17.903 -3.994 -29.697 1.00 95.62 190 GLU A CA 1
ATOM 1496 C C . GLU A 1 190 ? 19.205 -4.725 -29.326 1.00 95.62 190 GLU A C 1
ATOM 1498 O O . GLU A 1 190 ? 19.707 -5.520 -30.125 1.00 95.62 190 GLU A O 1
ATOM 1503 N N . GLU A 1 191 ? 19.699 -4.542 -28.097 1.00 93.44 191 GLU A N 1
ATOM 1504 C CA . GLU A 1 191 ? 20.935 -5.164 -27.591 1.00 93.44 191 GLU A CA 1
ATOM 1505 C C . GLU A 1 191 ? 20.814 -6.689 -27.433 1.00 93.44 191 GLU A C 1
ATOM 1507 O O . GLU A 1 191 ? 21.741 -7.443 -27.730 1.00 93.44 191 GLU A O 1
ATOM 1512 N N . SER A 1 192 ? 19.654 -7.179 -26.992 1.00 94.12 192 SER A N 1
ATOM 1513 C CA . SER A 1 192 ? 19.417 -8.611 -26.755 1.00 94.12 192 SER A CA 1
ATOM 1514 C C . SER A 1 192 ? 18.889 -9.365 -27.983 1.00 94.12 192 SER A C 1
ATOM 1516 O O . SER A 1 192 ? 18.725 -10.589 -27.933 1.00 94.12 192 SER A O 1
ATOM 1518 N N . ARG A 1 193 ? 18.666 -8.680 -29.116 1.00 93.06 193 ARG A N 1
ATOM 1519 C CA . ARG A 1 193 ? 18.019 -9.236 -30.318 1.00 93.06 193 ARG A CA 1
ATOM 1520 C C . ARG A 1 193 ? 18.645 -10.539 -30.804 1.00 93.06 193 ARG A C 1
ATOM 1522 O O . ARG A 1 193 ? 17.927 -11.448 -31.204 1.00 93.06 193 ARG A O 1
ATOM 1529 N N . GLN A 1 194 ? 19.972 -10.632 -30.817 1.00 90.62 194 GLN A N 1
ATOM 1530 C CA . GLN A 1 194 ? 20.657 -11.836 -31.299 1.00 90.62 194 GLN A CA 1
ATOM 1531 C C . GLN A 1 194 ? 20.475 -13.020 -30.341 1.00 90.62 194 GLN A C 1
ATOM 1533 O O . GLN A 1 194 ? 20.269 -14.141 -30.799 1.00 90.62 194 GLN A O 1
ATOM 1538 N N . LEU A 1 195 ? 20.488 -12.764 -29.029 1.00 89.12 195 LEU A N 1
ATOM 1539 C CA . LEU A 1 195 ? 20.311 -13.785 -27.995 1.00 89.12 195 LEU A CA 1
ATOM 1540 C C . LEU A 1 195 ? 18.877 -14.321 -27.982 1.00 89.12 195 LEU A C 1
ATOM 1542 O O . LEU A 1 195 ? 18.681 -15.531 -27.951 1.00 89.12 195 LEU A O 1
ATOM 1546 N N . MET A 1 196 ? 17.879 -13.436 -28.078 1.00 88.88 196 MET A N 1
ATOM 1547 C CA . MET A 1 196 ? 16.460 -13.817 -28.034 1.00 88.88 196 MET A CA 1
ATOM 1548 C C . MET A 1 196 ? 15.951 -14.499 -29.312 1.00 88.88 196 MET A C 1
ATOM 1550 O O . MET A 1 196 ? 14.870 -15.078 -29.302 1.00 88.88 196 MET A O 1
ATOM 1554 N N . ARG A 1 197 ? 16.703 -14.447 -30.422 1.00 89.62 197 ARG A N 1
ATOM 1555 C CA . ARG A 1 197 ? 16.374 -15.197 -31.651 1.00 89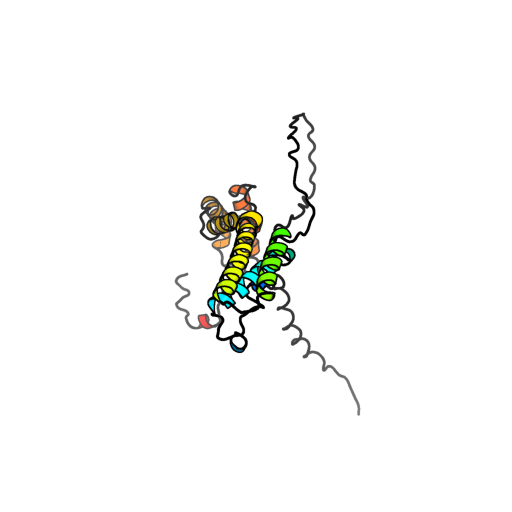.62 197 ARG A CA 1
ATOM 1556 C C . ARG A 1 197 ? 16.756 -16.670 -31.572 1.00 89.62 197 ARG A C 1
ATOM 1558 O O . ARG A 1 197 ? 16.289 -17.455 -32.393 1.00 89.62 197 ARG A O 1
ATOM 1565 N N . LEU A 1 198 ? 17.629 -17.032 -30.638 1.00 86.25 198 LEU A N 1
ATOM 1566 C CA . LEU A 1 198 ? 18.047 -18.407 -30.414 1.00 86.25 198 LEU A CA 1
ATOM 1567 C C . LEU A 1 198 ? 17.187 -19.027 -29.305 1.00 86.25 198 LEU A C 1
ATOM 1569 O O . LEU A 1 198 ? 16.772 -18.319 -28.386 1.00 86.25 198 LEU A O 1
ATOM 1573 N N . PRO A 1 199 ? 16.943 -20.349 -29.335 1.00 84.12 199 PRO A N 1
ATOM 1574 C CA . PRO A 1 199 ? 16.317 -21.035 -28.214 1.00 84.12 199 PRO A CA 1
ATOM 1575 C C . PRO A 1 199 ? 17.081 -20.768 -26.902 1.00 84.12 199 PRO A C 1
ATOM 1577 O O . PRO A 1 199 ? 18.318 -20.815 -26.901 1.00 84.12 199 PRO A O 1
ATOM 1580 N N . PRO A 1 200 ? 16.382 -20.503 -25.782 1.00 83.62 200 PRO A N 1
ATOM 1581 C CA . PRO A 1 200 ? 17.029 -20.172 -24.520 1.00 83.62 200 PRO A CA 1
ATOM 1582 C C . PRO A 1 200 ? 17.884 -21.343 -24.030 1.00 83.62 200 PRO A C 1
ATOM 1584 O O . PRO A 1 200 ? 17.426 -22.482 -23.915 1.00 83.62 200 PRO A O 1
ATOM 1587 N N . ARG A 1 201 ? 19.148 -21.059 -23.709 1.00 83.00 201 ARG A N 1
ATOM 1588 C CA . ARG A 1 201 ? 20.065 -22.040 -23.121 1.00 83.00 201 ARG A CA 1
ATOM 1589 C C . ARG A 1 201 ? 19.660 -22.327 -21.680 1.00 83.00 201 ARG A C 1
ATOM 1591 O O . ARG A 1 201 ? 19.647 -21.421 -20.852 1.00 83.00 201 ARG A O 1
ATOM 1598 N N . HIS A 1 202 ? 19.403 -23.594 -21.364 1.00 76.31 202 HIS A N 1
ATOM 1599 C CA . HIS A 1 202 ? 18.873 -24.005 -20.058 1.00 76.31 202 HIS A CA 1
ATOM 1600 C C . HIS A 1 202 ? 19.748 -23.576 -18.861 1.00 76.31 202 HIS A C 1
ATOM 1602 O O . HIS A 1 202 ? 19.234 -23.381 -17.764 1.00 76.31 202 HIS A O 1
ATOM 1608 N N . SER A 1 203 ? 21.063 -23.430 -19.049 1.00 80.44 203 SER A N 1
ATOM 1609 C CA . SER A 1 203 ? 22.006 -23.070 -17.981 1.00 80.44 203 SER A CA 1
ATOM 1610 C C . SER A 1 203 ? 22.427 -21.598 -17.956 1.00 80.44 203 SER A C 1
ATOM 1612 O O . SER A 1 203 ? 22.869 -21.137 -16.909 1.00 80.44 203 SER A O 1
ATOM 1614 N N . THR A 1 204 ? 22.325 -20.860 -19.070 1.00 86.38 204 THR A N 1
ATOM 1615 C CA . THR A 1 204 ? 22.905 -19.503 -19.183 1.00 86.38 204 THR A CA 1
ATOM 1616 C C . THR A 1 204 ? 21.930 -18.422 -19.630 1.00 86.38 204 THR A C 1
ATOM 1618 O O . THR A 1 204 ? 22.273 -17.252 -19.512 1.00 86.38 204 THR A O 1
ATOM 1621 N N . ALA A 1 205 ? 20.714 -18.761 -20.078 1.00 85.56 205 ALA A N 1
ATOM 1622 C CA . ALA A 1 205 ? 19.792 -17.789 -20.677 1.00 85.56 205 ALA A CA 1
ATOM 1623 C C . ALA A 1 205 ? 19.542 -16.544 -19.806 1.00 85.56 205 ALA A C 1
ATOM 1625 O O . ALA A 1 205 ? 19.528 -15.432 -20.324 1.00 85.56 205 ALA A O 1
ATOM 1626 N N . GLU A 1 206 ? 19.378 -16.707 -18.489 1.00 87.94 206 GLU A N 1
ATOM 1627 C CA . GLU A 1 206 ? 19.166 -15.571 -17.581 1.00 87.94 206 GLU A CA 1
ATOM 1628 C C . GLU A 1 206 ? 20.416 -14.683 -17.463 1.00 87.94 206 GLU A C 1
ATOM 1630 O O . GLU A 1 206 ? 20.320 -13.462 -17.570 1.00 87.94 206 GLU A O 1
ATOM 1635 N N . ALA A 1 207 ? 21.592 -15.291 -17.280 1.00 88.06 207 ALA A N 1
ATOM 1636 C CA . ALA A 1 207 ? 22.852 -14.565 -17.134 1.00 88.06 207 ALA A CA 1
ATOM 1637 C C . ALA A 1 207 ? 23.237 -13.831 -18.428 1.00 88.06 207 ALA A C 1
ATOM 1639 O O . ALA A 1 207 ? 23.645 -12.672 -18.380 1.00 88.06 207 ALA A O 1
ATOM 1640 N N . ASP A 1 208 ? 23.032 -14.481 -19.577 1.00 90.44 208 ASP A N 1
ATOM 1641 C CA . ASP A 1 208 ? 23.306 -13.918 -20.899 1.00 90.44 208 ASP A CA 1
ATOM 1642 C C . ASP A 1 208 ? 22.408 -12.700 -21.180 1.00 90.44 208 ASP A C 1
ATOM 1644 O O . ASP A 1 208 ? 22.871 -11.726 -21.767 1.00 90.44 208 ASP A O 1
ATOM 1648 N N . LEU A 1 209 ? 21.145 -12.717 -20.724 1.00 91.62 209 LEU A N 1
ATOM 1649 C CA . LEU A 1 209 ? 20.206 -11.593 -20.855 1.00 91.62 209 LEU A CA 1
ATOM 1650 C C . LEU A 1 209 ? 20.421 -10.484 -19.820 1.00 91.62 209 LEU A C 1
ATOM 1652 O O . LEU A 1 209 ? 20.042 -9.338 -20.067 1.00 91.62 209 LEU A O 1
ATOM 1656 N N . MET A 1 210 ? 21.053 -10.783 -18.686 1.00 91.31 210 MET A N 1
ATOM 1657 C CA . MET A 1 210 ? 21.340 -9.770 -17.672 1.00 91.31 210 MET A CA 1
ATOM 1658 C C . MET A 1 210 ? 22.348 -8.726 -18.170 1.00 91.31 210 MET A C 1
ATOM 1660 O O . MET A 1 210 ? 22.242 -7.552 -17.821 1.00 91.31 210 MET A O 1
ATOM 1664 N N . ILE A 1 211 ? 23.292 -9.127 -19.027 1.00 91.81 211 ILE A N 1
ATOM 1665 C CA . ILE A 1 211 ? 24.292 -8.225 -19.617 1.00 91.81 211 ILE A CA 1
ATOM 1666 C C . ILE A 1 211 ? 23.631 -7.119 -20.466 1.00 91.81 211 ILE A C 1
ATOM 1668 O O . ILE A 1 211 ? 23.806 -5.946 -20.128 1.00 91.81 211 ILE A O 1
ATOM 1672 N N . PRO A 1 212 ? 22.845 -7.420 -21.523 1.00 93.50 212 PRO A N 1
ATOM 1673 C CA . PRO A 1 212 ? 22.168 -6.387 -22.305 1.00 93.50 212 PRO A CA 1
ATOM 1674 C C . PRO A 1 212 ? 21.137 -5.606 -21.482 1.00 93.50 212 PRO A C 1
ATOM 1676 O O . PRO A 1 212 ? 20.928 -4.427 -21.747 1.00 93.50 212 PRO A O 1
ATOM 1679 N N . PHE A 1 213 ? 20.532 -6.208 -20.452 1.00 93.50 213 PHE A N 1
ATOM 1680 C CA . PHE A 1 213 ? 19.631 -5.504 -19.533 1.00 93.50 213 PHE A CA 1
ATOM 1681 C C . PHE A 1 213 ? 20.347 -4.409 -18.731 1.00 93.50 213 PHE A C 1
ATOM 1683 O O . PHE A 1 213 ? 19.878 -3.273 -18.674 1.00 93.50 213 PHE A O 1
ATOM 1690 N N . GLN A 1 214 ? 21.518 -4.716 -18.165 1.00 91.75 214 GLN A N 1
ATOM 1691 C CA . GLN A 1 214 ? 22.343 -3.729 -17.464 1.00 91.75 214 GLN A CA 1
ATOM 1692 C C . GLN A 1 214 ? 22.918 -2.678 -18.420 1.00 91.75 214 GLN A C 1
ATOM 1694 O O . GLN A 1 214 ? 22.943 -1.500 -18.079 1.00 91.75 214 GLN A O 1
ATOM 1699 N N . LEU A 1 215 ? 23.333 -3.068 -19.631 1.00 92.06 215 LEU A N 1
ATOM 1700 C CA . LEU A 1 215 ? 23.812 -2.121 -20.643 1.00 92.06 215 LEU A CA 1
ATOM 1701 C C . LEU A 1 215 ? 22.720 -1.141 -21.083 1.00 92.06 215 LEU A C 1
ATOM 1703 O O . LEU A 1 215 ? 22.986 0.054 -21.188 1.00 92.06 215 LEU A O 1
ATOM 1707 N N . ALA A 1 216 ? 21.495 -1.622 -21.305 1.00 93.94 216 ALA A N 1
ATOM 1708 C CA . ALA A 1 216 ? 20.359 -0.761 -21.618 1.00 93.94 216 ALA A CA 1
ATOM 1709 C C . ALA A 1 216 ? 20.073 0.215 -20.473 1.00 93.94 216 ALA A C 1
ATOM 1711 O O . ALA A 1 216 ? 19.835 1.398 -20.718 1.00 93.94 216 ALA A O 1
ATOM 1712 N N . ALA A 1 217 ? 20.175 -0.248 -19.224 1.00 92.62 217 ALA A N 1
ATOM 1713 C CA . ALA A 1 217 ? 20.006 0.606 -18.058 1.00 92.62 217 ALA A CA 1
ATOM 1714 C C . ALA A 1 217 ? 21.080 1.692 -17.993 1.00 92.62 217 ALA A C 1
ATOM 1716 O O . ALA A 1 217 ? 20.735 2.859 -17.904 1.00 92.62 217 ALA A O 1
ATOM 1717 N N . LEU A 1 218 ? 22.357 1.351 -18.174 1.00 91.19 218 LEU A N 1
ATOM 1718 C CA . LEU A 1 218 ? 23.446 2.336 -18.211 1.00 91.19 218 LEU A CA 1
ATOM 1719 C C . LEU A 1 218 ? 23.271 3.401 -19.309 1.00 91.19 218 LEU A C 1
ATOM 1721 O O . LEU A 1 218 ? 23.778 4.510 -19.172 1.00 91.19 218 LEU A O 1
ATOM 1725 N N . LYS A 1 219 ? 22.588 3.069 -20.412 1.00 92.38 219 LYS A N 1
ATOM 1726 C CA . LYS A 1 219 ? 22.358 3.989 -21.537 1.00 92.38 219 LYS A CA 1
ATOM 1727 C C . LYS A 1 219 ? 21.140 4.895 -21.359 1.00 92.38 219 LYS A C 1
ATOM 1729 O O . LYS A 1 219 ? 21.116 5.973 -21.943 1.00 92.38 219 LYS A O 1
ATOM 1734 N N . THR A 1 220 ? 20.117 4.442 -20.635 1.00 91.81 220 THR A N 1
ATOM 1735 C CA . THR A 1 220 ? 18.772 5.059 -20.666 1.00 91.81 220 THR A CA 1
ATOM 1736 C C . THR A 1 220 ? 18.185 5.333 -19.284 1.00 91.81 220 THR A C 1
ATOM 1738 O O . THR A 1 220 ? 17.398 6.262 -19.108 1.00 91.81 220 THR A O 1
ATOM 1741 N N . VAL A 1 221 ? 18.570 4.556 -18.274 1.00 87.31 221 VAL A N 1
ATOM 1742 C CA . VAL A 1 221 ? 18.146 4.743 -16.889 1.00 87.31 221 VAL A CA 1
ATOM 1743 C C . VAL A 1 221 ? 19.154 5.671 -16.221 1.00 87.31 221 VAL A C 1
ATOM 1745 O O . VAL A 1 221 ? 20.327 5.341 -16.095 1.00 87.31 221 VAL A O 1
ATOM 1748 N N . GLY A 1 222 ? 18.700 6.856 -15.812 1.00 79.94 222 GLY A N 1
ATOM 1749 C CA . GLY A 1 222 ? 19.542 7.787 -15.060 1.00 79.94 222 GLY A CA 1
ATOM 1750 C C . GLY A 1 222 ? 19.909 7.248 -13.674 1.00 79.94 222 GLY A C 1
ATOM 1751 O O . GLY A 1 222 ? 19.148 6.477 -13.084 1.00 79.94 222 GLY A O 1
ATOM 1752 N N . ASP A 1 223 ? 21.032 7.728 -13.133 1.00 76.81 223 ASP A N 1
ATOM 1753 C CA . ASP A 1 223 ? 21.578 7.333 -11.820 1.00 76.81 223 ASP A CA 1
ATOM 1754 C C . ASP A 1 223 ? 20.604 7.559 -10.641 1.00 76.81 223 ASP A C 1
ATOM 1756 O O . ASP A 1 223 ? 20.754 6.969 -9.573 1.00 76.81 223 ASP A O 1
ATOM 1760 N N . GLU A 1 224 ? 19.564 8.369 -10.845 1.00 77.19 224 GLU A N 1
ATOM 1761 C CA . GLU A 1 224 ? 18.539 8.706 -9.850 1.00 77.19 224 GLU A CA 1
ATOM 1762 C C . GLU A 1 224 ? 17.528 7.572 -9.578 1.00 77.19 224 GLU A C 1
ATOM 1764 O O . GLU A 1 224 ? 16.793 7.607 -8.585 1.00 77.19 224 GLU A O 1
ATOM 1769 N N . ASP A 1 225 ? 17.440 6.551 -10.441 1.00 87.00 225 ASP A N 1
ATOM 1770 C CA . ASP A 1 225 ? 16.454 5.476 -10.281 1.00 87.00 225 ASP A CA 1
ATOM 1771 C C . ASP A 1 225 ? 16.927 4.377 -9.314 1.00 87.00 225 ASP A C 1
ATOM 1773 O O . ASP A 1 225 ? 17.346 3.280 -9.695 1.00 87.00 225 ASP A O 1
ATOM 1777 N N . LYS A 1 226 ? 16.779 4.653 -8.014 1.00 89.81 226 LYS A N 1
ATOM 1778 C CA . LYS A 1 226 ? 17.083 3.703 -6.927 1.00 89.81 226 LYS A CA 1
ATOM 1779 C C . LYS A 1 226 ? 16.330 2.365 -7.031 1.00 89.81 226 LYS A C 1
ATOM 1781 O O . LYS A 1 226 ? 16.761 1.374 -6.434 1.00 89.81 226 LYS A O 1
ATOM 1786 N N . TYR A 1 227 ? 15.208 2.310 -7.757 1.00 91.06 227 TYR A N 1
ATOM 1787 C CA . TYR A 1 227 ? 14.358 1.120 -7.838 1.00 91.06 227 TYR A CA 1
ATOM 1788 C C . TYR A 1 227 ? 14.827 0.107 -8.870 1.00 91.06 227 TYR A C 1
ATOM 1790 O O . TYR A 1 227 ? 14.510 -1.074 -8.719 1.00 91.06 227 TYR A O 1
ATOM 1798 N N . PHE A 1 228 ? 15.612 0.530 -9.865 1.00 90.56 228 PHE A N 1
ATOM 1799 C CA . PHE A 1 228 ? 16.136 -0.368 -10.893 1.00 90.56 228 PHE A CA 1
ATOM 1800 C C . PHE A 1 228 ? 16.922 -1.542 -10.290 1.00 90.56 228 PHE A C 1
ATOM 1802 O O . PHE A 1 228 ? 16.775 -2.679 -10.727 1.00 90.56 228 PHE A O 1
ATOM 1809 N N . SER A 1 229 ? 17.662 -1.297 -9.202 1.00 89.50 229 SER A N 1
ATOM 1810 C CA . SER A 1 229 ? 18.405 -2.322 -8.448 1.00 89.50 229 SER A CA 1
ATOM 1811 C C . SER A 1 229 ? 17.551 -3.498 -7.946 1.00 89.50 229 SER A C 1
ATOM 1813 O O . SER A 1 229 ? 18.087 -4.559 -7.631 1.00 89.50 229 SER A O 1
ATOM 1815 N N . ARG A 1 230 ? 16.226 -3.320 -7.859 1.00 89.12 230 ARG A N 1
ATOM 1816 C CA . ARG A 1 230 ? 15.268 -4.345 -7.420 1.00 89.12 230 ARG A CA 1
ATOM 1817 C C . ARG A 1 230 ? 14.609 -5.094 -8.577 1.00 89.12 230 ARG A C 1
ATOM 1819 O O . ARG A 1 230 ? 13.840 -6.021 -8.331 1.00 89.12 230 ARG A O 1
ATOM 1826 N N . VAL A 1 231 ? 14.878 -4.698 -9.817 1.00 89.94 231 VAL A N 1
ATOM 1827 C CA . VAL A 1 231 ? 14.323 -5.327 -11.014 1.00 89.94 231 VAL A CA 1
ATOM 1828 C C . VAL A 1 231 ? 15.333 -6.336 -11.550 1.00 89.94 231 VAL A C 1
ATOM 1830 O O . VAL A 1 231 ? 16.519 -6.048 -11.678 1.00 89.94 231 VAL A O 1
ATOM 1833 N N . SER A 1 232 ? 14.862 -7.540 -11.866 1.00 88.31 232 SER A N 1
ATOM 1834 C CA . SER A 1 232 ? 15.685 -8.580 -12.483 1.00 88.31 232 SER A CA 1
ATOM 1835 C C . SER A 1 232 ? 14.887 -9.319 -13.544 1.00 88.31 232 SER A C 1
ATOM 1837 O O . SER A 1 232 ? 13.679 -9.514 -13.403 1.00 88.31 232 SER A O 1
ATOM 1839 N N . ILE A 1 233 ? 15.569 -9.734 -14.607 1.00 88.00 233 ILE A N 1
ATOM 1840 C CA . ILE A 1 233 ? 14.998 -10.646 -15.593 1.00 88.00 233 ILE A CA 1
ATOM 1841 C C . ILE A 1 233 ? 15.053 -12.064 -15.032 1.00 88.00 233 ILE A C 1
ATOM 1843 O O . ILE A 1 233 ? 16.080 -12.499 -14.516 1.00 88.00 233 ILE A O 1
ATOM 1847 N N . ARG A 1 234 ? 13.951 -12.798 -15.188 1.00 85.25 234 ARG A N 1
ATOM 1848 C CA . ARG A 1 234 ? 13.879 -14.239 -14.948 1.00 85.25 234 ARG A CA 1
ATOM 1849 C C . ARG A 1 234 ? 13.447 -14.933 -16.226 1.00 85.25 234 ARG A C 1
ATOM 1851 O O . ARG A 1 234 ? 12.447 -14.555 -16.831 1.00 85.25 234 ARG A O 1
ATOM 1858 N N . SER A 1 235 ? 14.188 -15.963 -16.622 1.00 75.25 235 SER A N 1
ATOM 1859 C CA . SER A 1 235 ? 13.771 -16.836 -17.717 1.00 75.25 235 SER A CA 1
ATOM 1860 C C . SER A 1 235 ? 12.843 -17.912 -17.166 1.00 75.25 235 SER A C 1
ATOM 1862 O O . SER A 1 235 ? 13.283 -18.787 -16.422 1.00 75.25 235 SER A O 1
ATOM 1864 N N . VAL A 1 236 ? 11.568 -17.891 -17.556 1.00 71.38 236 VAL A N 1
ATOM 1865 C CA . VAL A 1 236 ? 10.672 -19.027 -17.316 1.00 71.38 236 VAL A CA 1
ATOM 1866 C C . VAL A 1 236 ? 10.948 -20.055 -18.404 1.00 71.38 236 VAL A C 1
ATOM 1868 O O . VAL A 1 236 ? 10.426 -19.974 -19.514 1.00 71.38 236 VAL A O 1
ATOM 1871 N N . LEU A 1 237 ? 11.817 -21.020 -18.102 1.00 62.94 237 LEU A N 1
ATOM 1872 C CA . LEU A 1 237 ? 11.950 -22.202 -18.941 1.00 62.94 237 LEU A CA 1
ATOM 1873 C C . LEU A 1 237 ? 10.669 -23.016 -18.767 1.00 62.94 237 LEU A C 1
ATOM 1875 O O . LEU A 1 237 ? 10.492 -23.710 -17.767 1.00 62.94 237 LEU A O 1
ATOM 1879 N N . LEU A 1 238 ? 9.762 -22.917 -19.740 1.00 56.28 238 LEU A N 1
ATOM 1880 C CA . LEU A 1 238 ? 8.702 -23.903 -19.895 1.00 56.28 238 LEU A CA 1
ATOM 1881 C C . LEU A 1 238 ? 9.386 -25.229 -20.221 1.00 56.28 238 LEU A C 1
ATOM 1883 O O . LEU A 1 238 ? 9.698 -25.524 -21.376 1.00 56.28 238 LEU A O 1
ATOM 1887 N N . VAL A 1 239 ? 9.655 -26.023 -19.184 1.00 53.00 239 VAL A N 1
ATOM 1888 C CA . VAL A 1 239 ? 9.953 -27.441 -19.353 1.00 53.00 239 VAL A CA 1
ATOM 1889 C C . VAL A 1 239 ? 8.767 -27.992 -20.127 1.00 53.00 239 VAL A C 1
ATOM 1891 O O . VAL A 1 239 ? 7.640 -27.960 -19.631 1.00 53.00 239 VAL A O 1
ATOM 1894 N N . LYS A 1 240 ? 8.998 -28.422 -21.374 1.00 47.62 240 LYS A N 1
ATOM 1895 C CA . LYS A 1 240 ? 7.984 -29.134 -22.150 1.00 47.62 240 LYS A CA 1
ATOM 1896 C C . LYS A 1 240 ? 7.534 -30.304 -21.288 1.00 47.62 240 LYS A C 1
ATOM 1898 O O . LYS A 1 240 ? 8.264 -31.279 -21.125 1.00 47.62 240 LYS A O 1
ATOM 1903 N N . SER A 1 241 ? 6.355 -30.176 -20.690 1.00 41.00 241 SER A N 1
ATOM 1904 C CA . SER A 1 241 ? 5.720 -31.291 -20.016 1.00 41.00 241 SER A CA 1
ATOM 1905 C C . SER A 1 241 ? 5.585 -32.411 -21.044 1.00 41.00 241 SER A C 1
ATOM 1907 O O . SER A 1 241 ? 5.249 -32.159 -22.205 1.00 41.00 241 SER A O 1
ATOM 1909 N N . HIS A 1 242 ? 5.883 -33.637 -20.626 1.00 45.22 242 HIS A N 1
ATOM 1910 C CA . HIS A 1 242 ? 6.021 -34.837 -21.459 1.00 45.22 242 HIS A CA 1
ATOM 1911 C C . HIS A 1 242 ? 4.757 -35.195 -22.287 1.00 45.22 242 HIS A C 1
ATOM 1913 O O . HIS A 1 242 ? 4.759 -36.169 -23.037 1.00 45.22 242 HIS A O 1
ATOM 1919 N N . TYR A 1 243 ? 3.689 -34.396 -22.184 1.00 44.56 243 TYR A N 1
ATOM 1920 C CA . TYR A 1 243 ? 2.426 -34.503 -22.917 1.00 44.56 243 TYR A CA 1
ATOM 1921 C C . TYR A 1 243 ? 2.445 -33.913 -24.338 1.00 44.56 243 TYR A C 1
ATOM 1923 O O . TYR A 1 243 ? 1.561 -34.230 -25.128 1.00 44.56 243 TYR A O 1
ATOM 1931 N N . LEU A 1 244 ? 3.440 -33.100 -24.715 1.00 45.41 244 LEU A N 1
ATOM 1932 C CA . LEU A 1 244 ? 3.529 -32.544 -26.081 1.00 45.41 244 LEU A CA 1
ATOM 1933 C C . LEU A 1 244 ? 4.143 -33.501 -27.118 1.00 45.41 244 LEU A C 1
ATOM 1935 O O . LEU A 1 244 ? 4.133 -33.198 -28.306 1.00 45.41 244 LEU A O 1
ATOM 1939 N N . ASN A 1 245 ? 4.600 -34.686 -26.703 1.00 41.38 245 ASN A N 1
ATOM 1940 C CA . ASN A 1 245 ? 5.093 -35.722 -27.621 1.00 41.38 245 ASN A CA 1
ATOM 1941 C C . ASN A 1 245 ? 3.969 -36.464 -28.372 1.00 41.38 245 ASN A C 1
ATOM 1943 O O . ASN A 1 245 ? 4.261 -37.345 -29.174 1.00 41.38 245 ASN A O 1
ATOM 1947 N N . HIS A 1 246 ? 2.695 -36.138 -28.120 1.00 47.94 246 HIS A N 1
ATOM 1948 C CA . HIS A 1 246 ? 1.555 -36.800 -28.766 1.00 47.94 246 HIS A CA 1
ATOM 1949 C C . HIS A 1 246 ? 0.968 -36.041 -29.966 1.00 47.94 246 HIS A C 1
ATOM 1951 O O . HIS A 1 246 ? 0.065 -36.558 -30.616 1.00 47.94 246 HIS A O 1
ATOM 1957 N N . PHE A 1 247 ? 1.482 -34.850 -30.299 1.00 48.84 247 PHE A N 1
ATOM 1958 C CA . PHE A 1 247 ? 0.968 -34.051 -31.419 1.00 48.84 247 PHE A CA 1
ATOM 1959 C C . PHE A 1 247 ? 2.098 -33.498 -32.304 1.00 48.84 247 PHE A C 1
ATOM 1961 O O . PHE A 1 247 ? 2.498 -32.342 -32.154 1.00 48.84 247 PHE A O 1
ATOM 1968 N N . PRO A 1 248 ? 2.601 -34.307 -33.259 1.00 46.22 248 PRO A N 1
ATOM 1969 C CA . PRO A 1 248 ? 3.702 -33.939 -34.158 1.00 46.22 248 PRO A CA 1
ATOM 1970 C C . PRO A 1 248 ? 3.371 -32.823 -35.163 1.00 46.22 248 PRO A C 1
ATOM 1972 O O . PRO A 1 248 ? 4.259 -32.351 -35.860 1.00 46.22 248 PRO A O 1
ATOM 1975 N N . TRP A 1 249 ? 2.111 -32.390 -35.266 1.00 49.12 249 TRP A N 1
ATOM 1976 C CA . TRP A 1 249 ? 1.682 -31.372 -36.235 1.00 49.12 249 TRP A CA 1
ATOM 1977 C C . TRP A 1 249 ? 1.839 -29.922 -35.744 1.00 49.12 249 TRP A C 1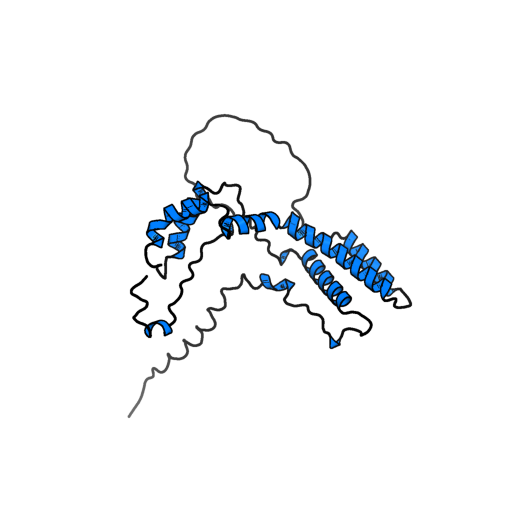
ATOM 1979 O O . TRP A 1 249 ? 1.634 -28.993 -36.516 1.00 49.12 249 TRP A O 1
ATO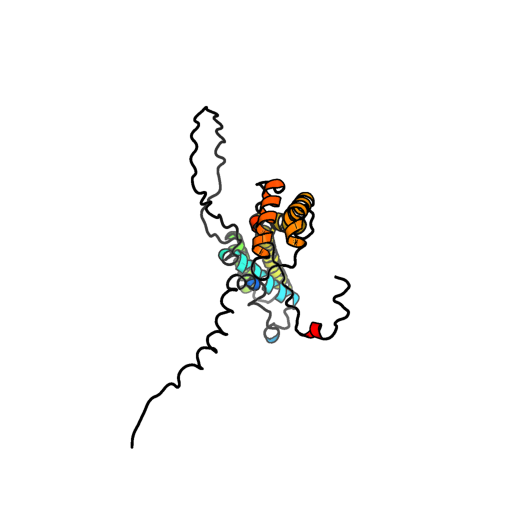M 1989 N N . LEU A 1 250 ? 2.185 -29.693 -34.469 1.00 45.47 250 LEU A N 1
ATOM 1990 C CA . LEU A 1 250 ? 2.373 -28.336 -33.926 1.00 45.47 250 LEU A CA 1
ATOM 1991 C C . LEU A 1 250 ? 3.801 -27.793 -34.103 1.00 45.47 250 LEU A C 1
ATOM 1993 O O . LEU A 1 250 ? 4.051 -26.633 -33.791 1.00 45.47 250 LEU A O 1
ATOM 1997 N N . THR A 1 251 ? 4.742 -28.599 -34.601 1.00 48.62 251 THR A N 1
ATOM 1998 C CA . THR A 1 251 ? 6.149 -28.197 -34.779 1.00 48.62 251 THR A CA 1
ATOM 1999 C C . THR A 1 251 ? 6.463 -27.527 -36.117 1.00 48.62 251 THR A C 1
ATOM 2001 O O . THR A 1 251 ? 7.593 -27.092 -36.294 1.00 48.62 251 THR A O 1
ATOM 2004 N N . GLU A 1 252 ? 5.507 -27.412 -37.044 1.00 38.91 252 GLU A N 1
ATOM 2005 C CA . GLU A 1 252 ? 5.743 -26.804 -38.370 1.00 38.91 252 GLU A CA 1
ATOM 2006 C C . GLU A 1 252 ? 5.394 -25.308 -38.474 1.00 38.91 252 GLU A C 1
ATOM 2008 O O . GLU A 1 252 ? 5.621 -24.703 -39.518 1.00 38.91 252 GLU A O 1
ATOM 2013 N N . TYR A 1 253 ? 4.890 -24.680 -37.406 1.00 44.28 253 TYR A N 1
ATOM 2014 C CA . TYR A 1 253 ? 4.465 -23.269 -37.432 1.00 44.28 253 TYR A CA 1
ATOM 2015 C C . TYR A 1 253 ? 4.978 -22.425 -36.249 1.00 44.28 253 TYR A C 1
ATOM 2017 O O . TYR A 1 253 ? 4.316 -21.475 -35.828 1.00 44.28 253 TYR A O 1
ATOM 2025 N N . LEU A 1 254 ? 6.167 -22.748 -35.731 1.00 39.91 254 LEU A N 1
ATOM 2026 C CA . LEU A 1 254 ? 6.974 -21.901 -34.838 1.00 39.91 254 LEU A CA 1
ATOM 2027 C C . LEU A 1 254 ? 8.416 -21.862 -35.346 1.00 39.91 254 LEU A C 1
ATOM 2029 O O . LEU A 1 254 ? 9.000 -20.757 -35.340 1.00 39.91 254 LEU A O 1
#

InterPro domains:
  IPR007259 Gamma-tubulin complex component protein [PTHR19302] (27-236)
  IPR040457 Gamma tubulin complex component, C-terminal [PF04130] (166-222)
  IPR041470 Gamma tubulin complex component protein, N-terminal [PF17681] (23-161)
  IPR042241 Gamma tubulin complex component, C-terminal domain superfamily [G3DSA:1.20.120.1900] (166-243)

Organism: Colocasia esculenta (NCBI:txid4460)

pLDDT: mean 71.22, std 26.58, range [23.83, 97.44]

Sequence (254 aa):
MTEDGDDAKNESSNADKLGKLAEKSSGDASLSDWNLGFHIFLDMLPEYIHMHVAESILFAGKAIRVLQNPSRCKFYGALVPQQIQKTSRKVQGILGNFAFQKETSLDTSLVGVLLPQSESDKIEAMLQELKESSEFHNRIFESVVDSVRTIAANYLWQLVVIRADLNGHLKALKDYFLLAKGDFFQCFLEESRQLMRLPPRHSTAEADLMIPFQLAALKTVGDEDKYFSRVSIRSVLLVKSHYLNHFPWLTEYL

Radius of gyration: 29.62 Å; chains: 1; bounding box: 70×100×74 Å

Foldseek 3Di:
DDDDDDDPDDDPPVVVVVVPPVPPPVPCPLVCVLVPDDDDDPVPDDPLDDPVLVVLLSLLVSLQVCLQQVVSVPLPPDPDPPPDDDDDDDDDDDDDDDDDDDDDDDDPDDSDRLQDVVLVVVLVVLVVVCVPDPDDDNVSSSVSSVVSSVSSVVSSCCCVCPVSVVVLVVVVCCVPVVVVLVQLVVQLCVQCVVVVVDDQDPPCNQVSSVVSNVVSCVVRPDPPSPCVVVDGDDDPPPPPDPVVVPDPPVPPPD